Protein AF-A0A498I2B7-F1 (afdb_monomer)

Sequence (197 aa):
MQPHNTNSTDELWKYDVYLSFKGSDTDKKFTDHLRNNLHQRGFRVFRDDDELPRRREDYRLVWYCSALKKNSYENKPPHSQTTPTYHHDPSKESRSQGFFFIVFSKNYASSPWCLDELVKILESRDSMAGQQIVMPIFYKVQPSDVRNQRGSFEEAFSRYEGVSEDDLQMKLLTWRNALRRAAELTGWPLDNGYAYF

Secondary structure (DSSP, 8-state):
-------TTS-GGG-SEEEEE-TTTS-HHHHHHHHHHHHHTT--EEEE-TTS--SS-TTHHHHHHHHHHHHHHHTSPPSS---------GGGS-----EEEEEE-TTGGG-HHHHHHHHHHHHHHHHTTT-SEEEEEEESS-HHHHHHT-THHHHHHGGGTT---HHHHHHHHHHHHHHHHHHTS--EEESSS----

Organism: Malus domestica (NCBI:txid3750)

Solvent-accessible surface area (backbone atoms only — not comparable to full-atom values): 11658 Å² total; per-residue (Å²): 141,80,83,85,82,76,76,89,79,84,57,67,86,65,43,42,30,43,39,45,44,40,51,92,69,40,59,66,62,59,60,49,49,54,48,50,55,38,44,76,72,70,40,36,68,42,77,56,58,74,79,58,81,88,77,91,58,88,53,52,66,60,45,46,49,49,48,46,52,54,50,48,63,73,69,53,84,75,86,79,82,86,88,77,96,65,89,79,57,74,87,69,64,70,76,65,50,47,35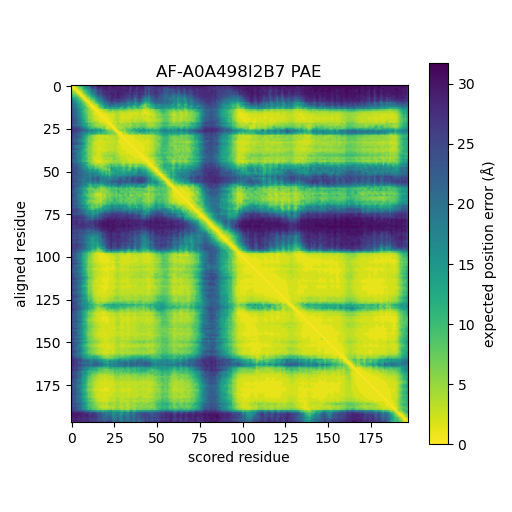,36,39,36,45,44,36,61,61,25,63,62,32,69,61,56,38,54,49,47,43,52,52,53,52,45,23,59,74,49,79,54,62,39,49,67,37,37,31,23,44,63,40,58,55,66,30,51,36,67,43,38,68,55,36,34,64,31,54,56,76,59,63,88,63,93,42,70,71,56,52,54,49,52,53,52,41,54,52,36,39,26,58,50,47,71,44,75,59,48,78,34,79,78,88,66,76,96,122

InterPro domains:
  IPR000157 Toll/interleukin-1 receptor homology (TIR) domain [PF01582] (14-53)
  IPR000157 Toll/interleukin-1 receptor homology (TIR) domain [PF01582] (101-192)
  IPR000157 Toll/interleukin-1 receptor homology (TIR) domain [PS50104] (13-197)
  IPR000157 Toll/interleukin-1 receptor homology (TIR) domain [SM00255] (14-185)
  IPR035897 Toll/interleukin-1 receptor homology (TIR) domain superfamily [G3DSA:3.40.50.10140] (7-196)
  IPR035897 Toll/interleukin-1 receptor homology (TIR) domain superfamily [SSF52200] (8-55)
  IPR035897 Toll/interleukin-1 receptor homology (TIR) domain superfamily [SSF52200] (100-188)

Nearest PDB structures (foldseek):
  3ozi-assembly1_A  TM=8.896E-01  e=7.713E-11  Linum usitatissimum
  7jlx-assembly1_A  TM=8.663E-01  e=3.061E-11  Nicotiana benthamiana
  3jrn-assembly1_A  TM=8.769E-01  e=3.669E-10  Arabidopsis thaliana
  7crc-assembly1_C  TM=8.282E-01  e=3.887E-10  Arabidopsis thaliana
  7dfv-assembly1_B  TM=8.481E-01  e=1.468E-09  Arabidopsis thaliana

Mean predicted aligned error: 11.54 Å

Foldseek 3Di:
DDDDDPPPQPPLLQAQEEEQDAQVFPPVVPVVVVCVVCVVVVGHYDYDYPPDPDDPCPCPLVVNLVSLVVLVVVPDDDDDDDDDDDPDDVVPNRPSEREYEYEAGLCCLLDLVSLVSLLSVVVSCVVVVNSYHYAYEDAQHDLVCLQVLDDSSVVSCVVLPPDPDPVSVV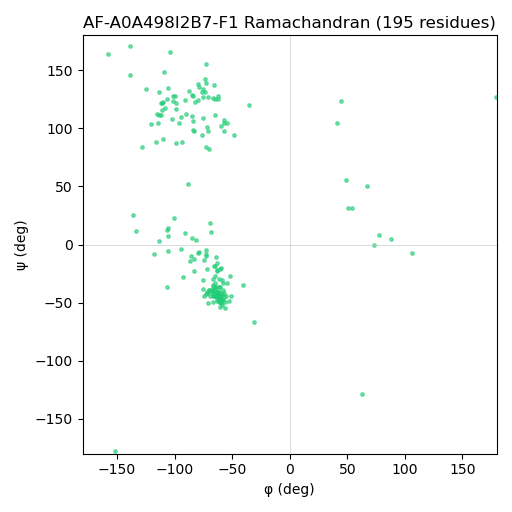SSVSSNVSSNVSSPDDYHYHNDPDDPD

Radius of gyration: 19.13 Å; Cα contacts (8 Å, |Δi|>4): 244; chains: 1; bounding box: 53×45×50 Å

Structure (mmCIF, N/CA/C/O backbone):
data_AF-A0A498I2B7-F1
#
_entry.id   AF-A0A498I2B7-F1
#
loop_
_atom_site.group_PDB
_atom_site.id
_atom_site.type_symbol
_atom_site.label_atom_id
_atom_site.label_alt_id
_atom_site.label_comp_id
_atom_site.label_asym_id
_atom_site.label_entity_id
_atom_site.label_seq_id
_atom_site.pdbx_PDB_ins_code
_atom_site.Cartn_x
_atom_site.Cartn_y
_atom_site.Cartn_z
_atom_site.occupancy
_atom_site.B_iso_or_equiv
_atom_site.auth_seq_id
_atom_site.auth_comp_id
_atom_site.auth_asym_id
_atom_site.auth_atom_id
_atom_site.pdbx_PDB_model_num
ATOM 1 N N . MET A 1 1 ? 33.656 -33.586 7.149 1.00 36.09 1 MET A N 1
ATOM 2 C CA . MET A 1 1 ? 32.526 -33.159 6.297 1.00 36.09 1 MET A CA 1
ATOM 3 C C . MET A 1 1 ? 31.808 -32.041 7.034 1.00 36.09 1 MET A C 1
ATOM 5 O O . MET A 1 1 ? 31.252 -32.300 8.091 1.00 36.09 1 MET A O 1
ATOM 9 N N . GLN A 1 2 ? 31.951 -30.801 6.568 1.00 27.22 2 GLN A N 1
ATOM 10 C CA . GLN A 1 2 ? 31.315 -29.615 7.155 1.00 27.22 2 GLN A CA 1
ATOM 11 C C . GLN A 1 2 ? 30.217 -29.098 6.214 1.00 27.22 2 GLN A C 1
ATOM 13 O O . GLN A 1 2 ? 30.349 -29.275 5.002 1.00 27.22 2 GLN A O 1
ATOM 18 N N . PRO A 1 3 ? 29.137 -28.502 6.752 1.00 37.91 3 PRO A N 1
ATOM 19 C CA . PRO A 1 3 ? 27.980 -28.093 5.972 1.00 37.91 3 PRO A CA 1
ATOM 20 C C . PRO A 1 3 ? 28.303 -26.859 5.128 1.00 37.91 3 PRO A C 1
ATOM 22 O O . PRO A 1 3 ? 28.970 -25.926 5.575 1.00 37.91 3 PRO A O 1
ATOM 25 N N . HIS A 1 4 ? 27.814 -26.870 3.894 1.00 35.25 4 HIS A N 1
ATOM 26 C CA . HIS A 1 4 ? 27.943 -25.775 2.947 1.00 35.25 4 HIS A CA 1
ATOM 27 C C . HIS A 1 4 ? 27.184 -24.551 3.471 1.00 35.25 4 HIS A C 1
ATOM 29 O O . HIS A 1 4 ? 25.959 -24.550 3.567 1.00 35.25 4 HIS A O 1
ATOM 35 N N . ASN A 1 5 ? 27.940 -23.519 3.836 1.00 36.78 5 ASN A N 1
ATOM 36 C CA . ASN A 1 5 ? 27.434 -22.206 4.197 1.00 36.78 5 ASN A CA 1
ATOM 37 C C . ASN A 1 5 ? 27.028 -21.456 2.920 1.00 36.78 5 ASN A C 1
ATOM 39 O O . ASN A 1 5 ? 27.865 -20.835 2.266 1.00 36.78 5 ASN A O 1
ATOM 43 N N . THR A 1 6 ? 25.756 -21.525 2.538 1.00 40.91 6 THR A N 1
ATOM 44 C CA . THR A 1 6 ? 25.195 -20.610 1.540 1.00 40.91 6 THR A CA 1
ATOM 45 C C . THR A 1 6 ? 24.809 -19.316 2.251 1.00 40.91 6 THR A C 1
ATOM 47 O O . THR A 1 6 ? 23.749 -19.231 2.873 1.00 40.91 6 THR A O 1
ATOM 50 N N . ASN A 1 7 ? 25.688 -18.313 2.189 1.00 43.16 7 ASN A N 1
ATOM 51 C CA . ASN A 1 7 ? 25.401 -16.961 2.665 1.00 43.16 7 ASN A CA 1
ATOM 52 C C . ASN A 1 7 ? 24.194 -16.390 1.895 1.00 43.16 7 ASN A C 1
ATOM 54 O O . ASN A 1 7 ? 24.306 -15.951 0.756 1.00 43.16 7 ASN A O 1
ATOM 58 N N . SER A 1 8 ? 23.031 -16.393 2.544 1.00 55.84 8 SER A N 1
ATOM 59 C CA . SER A 1 8 ? 21.709 -15.994 2.031 1.00 55.84 8 SER A CA 1
ATOM 60 C C . SER A 1 8 ? 21.543 -14.485 1.740 1.00 55.84 8 SER A C 1
ATOM 62 O O . SER A 1 8 ? 20.422 -14.019 1.545 1.00 55.84 8 SER A O 1
ATOM 64 N N . THR A 1 9 ? 22.614 -13.690 1.744 1.00 49.25 9 THR A N 1
ATOM 65 C CA . THR A 1 9 ? 22.546 -12.214 1.760 1.00 49.25 9 THR A CA 1
ATOM 66 C C . THR A 1 9 ? 23.067 -11.531 0.493 1.00 49.25 9 THR A C 1
ATOM 68 O O . THR A 1 9 ? 23.057 -10.307 0.440 1.00 49.25 9 THR A O 1
ATOM 71 N N . ASP A 1 10 ? 23.482 -12.285 -0.532 1.00 49.41 10 ASP A N 1
ATOM 72 C CA . ASP A 1 10 ? 24.151 -11.746 -1.735 1.00 49.41 10 ASP A CA 1
ATOM 73 C C . ASP A 1 10 ? 23.269 -11.734 -3.005 1.00 49.41 10 ASP A C 1
ATOM 75 O O . ASP A 1 10 ? 23.753 -11.558 -4.123 1.00 49.41 10 ASP A O 1
ATOM 79 N N . GLU A 1 11 ? 21.952 -11.944 -2.865 1.00 57.94 11 GLU A N 1
ATOM 80 C CA . GLU A 1 11 ? 21.099 -12.294 -4.011 1.00 57.94 11 GLU A CA 1
ATOM 81 C C . GLU A 1 11 ? 19.971 -11.314 -4.363 1.00 57.94 11 GLU A C 1
ATOM 83 O O . GLU A 1 11 ? 19.366 -11.501 -5.416 1.00 57.94 11 GLU A O 1
ATOM 88 N N . LEU A 1 12 ? 19.648 -10.268 -3.580 1.00 56.31 12 LEU A N 1
ATOM 89 C CA . LEU A 1 12 ? 18.435 -9.482 -3.901 1.00 56.31 12 LEU A CA 1
ATOM 90 C C . LEU A 1 12 ? 18.590 -8.460 -5.047 1.00 56.31 12 LEU A C 1
ATOM 92 O O . LEU A 1 12 ? 17.587 -7.927 -5.512 1.00 56.31 12 LEU A O 1
ATOM 96 N N . TRP A 1 13 ? 19.799 -8.251 -5.591 1.00 55.22 13 TRP A N 1
ATOM 97 C CA . TRP A 1 13 ? 19.985 -7.573 -6.893 1.00 55.22 13 TRP A CA 1
ATOM 98 C C . TRP A 1 13 ? 19.359 -8.371 -8.050 1.00 55.22 13 TRP A C 1
ATOM 100 O O . TRP A 1 13 ? 19.228 -7.874 -9.169 1.00 55.22 13 TRP A O 1
ATOM 110 N N . LYS A 1 14 ? 18.954 -9.618 -7.774 1.00 65.81 14 LYS A N 1
ATOM 111 C CA . LYS A 1 14 ? 18.223 -10.469 -8.696 1.00 65.81 14 LYS A CA 1
ATOM 112 C C . LYS A 1 14 ? 16.722 -10.182 -8.745 1.00 65.81 14 LYS A C 1
ATOM 114 O O . LYS A 1 14 ? 16.049 -10.950 -9.408 1.00 65.81 14 LYS A O 1
ATOM 119 N N . TYR A 1 15 ? 16.162 -9.180 -8.066 1.00 73.00 15 TYR A N 1
ATOM 120 C CA . TYR A 1 15 ? 14.711 -8.942 -8.109 1.00 73.00 15 TYR A CA 1
ATOM 121 C C . TYR A 1 15 ? 14.352 -7.631 -8.796 1.00 73.00 15 TYR A C 1
ATOM 123 O O . TYR A 1 15 ? 14.864 -6.565 -8.466 1.00 73.00 15 TYR A O 1
ATOM 131 N N . ASP A 1 16 ? 13.405 -7.726 -9.719 1.00 80.69 16 ASP A N 1
ATOM 132 C CA . ASP A 1 16 ? 12.865 -6.600 -10.476 1.00 80.69 16 ASP A CA 1
ATOM 133 C C . ASP A 1 16 ? 11.617 -6.035 -9.779 1.00 80.69 16 ASP A C 1
ATOM 135 O O . ASP A 1 16 ? 11.325 -4.845 -9.873 1.00 80.69 16 ASP A O 1
ATOM 139 N N . VAL A 1 17 ? 10.899 -6.889 -9.040 1.00 85.69 17 VAL A N 1
ATOM 140 C CA . VAL A 1 17 ? 9.637 -6.558 -8.374 1.00 85.69 17 VAL A CA 1
ATOM 141 C C . VAL A 1 17 ? 9.712 -6.861 -6.880 1.00 85.69 17 VAL A C 1
ATOM 143 O O . VAL A 1 17 ? 10.097 -7.965 -6.503 1.00 85.69 17 VAL A O 1
ATOM 146 N N . TYR A 1 18 ? 9.259 -5.929 -6.044 1.00 86.94 18 TYR A N 1
ATOM 147 C CA . TYR A 1 18 ? 8.921 -6.159 -4.639 1.00 86.94 18 TYR A CA 1
ATOM 148 C C . TYR A 1 18 ? 7.397 -6.149 -4.471 1.00 86.94 18 TYR A C 1
ATOM 150 O O . TYR A 1 18 ? 6.728 -5.196 -4.879 1.00 86.94 18 TYR A O 1
ATOM 158 N N . LEU A 1 19 ? 6.846 -7.213 -3.889 1.00 88.50 19 LEU A N 1
ATOM 159 C CA . LEU A 1 19 ? 5.408 -7.390 -3.693 1.00 88.50 19 LEU A CA 1
ATOM 160 C C . LEU A 1 19 ? 5.063 -7.320 -2.200 1.00 88.50 19 LEU A C 1
ATOM 162 O O . LEU A 1 19 ? 5.417 -8.239 -1.462 1.00 88.50 19 LEU A O 1
ATOM 166 N N . SER A 1 20 ? 4.357 -6.261 -1.787 1.00 90.44 20 SER A N 1
ATOM 167 C CA . SER A 1 20 ? 3.828 -6.085 -0.424 1.00 90.44 20 SER A CA 1
ATOM 168 C C . SER A 1 20 ? 2.335 -6.409 -0.394 1.00 90.44 20 SER A C 1
ATOM 170 O O . SER A 1 20 ? 1.559 -5.901 -1.212 1.00 90.44 20 SER A O 1
ATOM 172 N N . PHE A 1 21 ? 1.926 -7.290 0.516 1.00 89.62 21 PHE A N 1
ATOM 173 C CA . PHE A 1 21 ? 0.550 -7.774 0.631 1.00 89.62 21 PHE A CA 1
ATOM 174 C C . PHE A 1 21 ? 0.275 -8.316 2.040 1.00 89.62 21 PHE A C 1
ATOM 176 O O . PHE A 1 21 ? 1.190 -8.601 2.806 1.00 89.62 21 PHE A O 1
ATOM 183 N N . LYS A 1 22 ? -1.010 -8.482 2.364 1.00 89.25 22 LYS A N 1
ATOM 184 C CA . LYS A 1 22 ? -1.466 -9.176 3.573 1.00 89.25 22 LYS A CA 1
ATOM 185 C C . LYS A 1 22 ? -1.751 -10.639 3.227 1.00 89.25 22 LYS A C 1
ATOM 187 O O . LYS A 1 22 ? -2.733 -10.922 2.536 1.00 89.25 22 LYS A O 1
ATOM 192 N N . GLY A 1 23 ? -0.925 -11.565 3.710 1.00 83.31 23 GLY A N 1
ATOM 193 C CA . GLY A 1 23 ? -1.005 -12.992 3.384 1.00 83.31 23 GLY A CA 1
ATOM 194 C C . GLY A 1 23 ? -2.349 -13.624 3.735 1.00 83.31 23 GLY A C 1
ATOM 195 O O . GLY A 1 23 ? -2.917 -14.344 2.916 1.00 83.31 23 GLY A O 1
ATOM 196 N N . SER A 1 24 ? -2.924 -13.228 4.874 1.00 83.06 24 SER A N 1
ATOM 197 C CA . SER A 1 24 ? -4.219 -13.730 5.353 1.00 83.06 24 SER A CA 1
ATOM 198 C C . SER A 1 24 ? -5.419 -13.363 4.472 1.00 83.06 24 SER A C 1
ATOM 200 O O . SER A 1 24 ? -6.479 -13.971 4.605 1.00 83.06 24 SER A O 1
ATOM 202 N N . ASP A 1 25 ? -5.286 -12.351 3.613 1.00 81.06 25 ASP A N 1
ATOM 203 C CA . ASP A 1 25 ? -6.414 -11.748 2.890 1.00 81.06 25 ASP A CA 1
ATOM 204 C C . ASP A 1 25 ? -6.445 -12.126 1.423 1.00 81.06 25 ASP A C 1
ATOM 206 O O . ASP A 1 25 ? -7.501 -12.286 0.802 1.00 81.06 25 ASP A O 1
ATOM 210 N N . THR A 1 26 ? -5.261 -12.234 0.842 1.00 69.06 26 THR A N 1
ATOM 211 C CA . THR A 1 26 ? -5.119 -12.782 -0.484 1.00 69.06 26 THR A CA 1
ATOM 212 C C . THR A 1 26 ? -5.080 -14.286 -0.304 1.00 69.06 26 THR A C 1
ATOM 214 O O . THR A 1 26 ?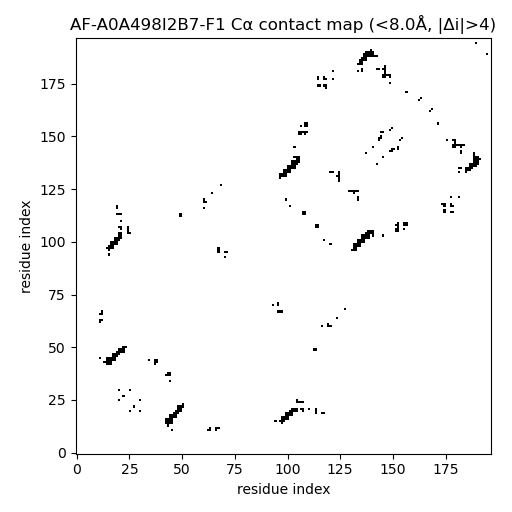 -4.022 -14.819 0.026 1.00 69.06 26 THR A O 1
ATOM 217 N N . ASP A 1 27 ? -6.215 -14.972 -0.512 1.00 63.62 27 ASP A N 1
ATOM 218 C CA . ASP A 1 27 ? -6.220 -16.422 -0.753 1.00 63.62 27 ASP A CA 1
ATOM 219 C C . ASP A 1 27 ? -4.961 -16.728 -1.563 1.00 63.62 27 ASP A C 1
ATOM 221 O O . ASP A 1 27 ? -4.811 -16.115 -2.623 1.00 63.62 27 ASP A O 1
ATOM 225 N N . LYS A 1 28 ? -4.039 -17.568 -1.059 1.00 65.38 28 LYS A N 1
ATOM 226 C CA . LYS A 1 28 ? -2.665 -17.714 -1.602 1.00 65.38 28 LYS A CA 1
ATOM 227 C C . LYS A 1 28 ? -2.624 -17.692 -3.136 1.00 65.38 28 LYS A C 1
ATOM 229 O O . LYS A 1 28 ? -1.777 -17.041 -3.730 1.00 65.38 28 LYS A O 1
ATOM 234 N N . LYS A 1 29 ? -3.667 -18.252 -3.752 1.00 74.75 29 LYS A N 1
ATOM 2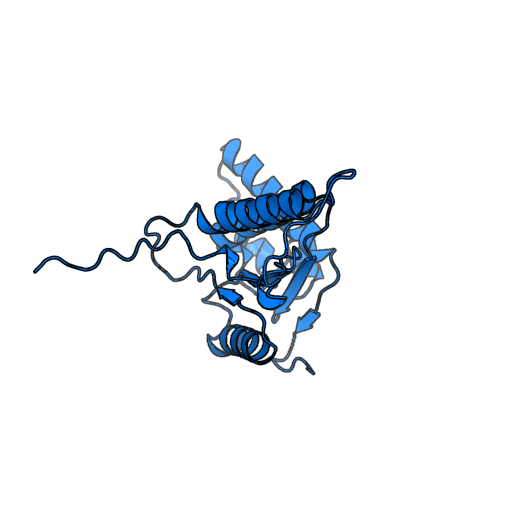35 C CA . LYS A 1 29 ? -4.118 -18.057 -5.136 1.00 74.75 29 LYS A CA 1
ATOM 236 C C . LYS A 1 29 ? -3.845 -16.670 -5.752 1.00 74.75 29 LYS A C 1
ATOM 238 O O . LYS A 1 29 ? -3.079 -16.652 -6.701 1.00 74.75 29 LYS A O 1
ATOM 243 N N . PHE A 1 30 ? -4.435 -15.544 -5.329 1.00 84.38 30 PHE A N 1
ATOM 244 C CA . PHE A 1 30 ? -4.295 -14.272 -6.079 1.00 84.38 30 PHE A CA 1
ATOM 245 C C . PHE A 1 30 ? -2.834 -13.817 -6.172 1.00 84.38 30 PHE A C 1
ATOM 247 O O . PHE A 1 30 ? -2.312 -13.616 -7.267 1.00 84.38 30 PHE A O 1
ATOM 254 N N . THR A 1 31 ? -2.164 -13.710 -5.027 1.00 82.50 31 THR A N 1
ATOM 255 C CA . THR A 1 31 ? -0.770 -13.257 -4.948 1.00 82.50 31 THR A CA 1
ATOM 256 C C . THR A 1 31 ? 0.178 -14.262 -5.607 1.00 82.50 31 THR A C 1
ATOM 258 O O . THR A 1 31 ? 1.120 -13.853 -6.286 1.00 82.50 31 THR A O 1
ATOM 261 N N . A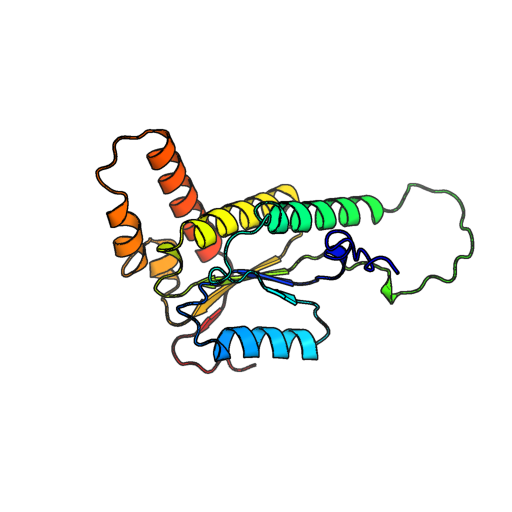SP A 1 32 ? -0.101 -15.569 -5.510 1.00 82.25 32 ASP A N 1
ATOM 262 C CA . ASP A 1 32 ? 0.630 -16.603 -6.251 1.00 82.25 32 ASP A CA 1
ATOM 263 C C . ASP A 1 32 ? 0.441 -16.464 -7.763 1.00 82.25 32 ASP A C 1
ATOM 265 O O . ASP A 1 32 ? 1.417 -16.557 -8.502 1.00 82.25 32 ASP A O 1
ATOM 269 N N . HIS A 1 33 ? -0.782 -16.211 -8.240 1.00 86.62 33 HIS A N 1
ATOM 270 C CA . HIS A 1 33 ? -1.053 -16.006 -9.666 1.00 86.62 33 HIS A CA 1
ATOM 271 C C . HIS A 1 33 ? -0.367 -14.740 -10.175 1.00 86.62 33 HIS A C 1
ATOM 273 O O . HIS A 1 33 ? 0.282 -14.789 -11.217 1.00 86.62 33 HIS A O 1
ATOM 279 N N . LEU A 1 34 ? -0.444 -13.629 -9.433 1.00 86.88 34 LEU A N 1
ATOM 280 C CA . LEU A 1 34 ? 0.258 -12.391 -9.772 1.00 86.88 34 LEU A CA 1
ATOM 281 C C . LEU A 1 34 ? 1.768 -12.632 -9.871 1.00 86.88 34 LEU A C 1
ATOM 283 O O . LEU A 1 34 ? 2.385 -12.278 -10.876 1.00 86.88 34 LEU A O 1
ATOM 287 N N . ARG A 1 35 ? 2.352 -13.308 -8.875 1.00 84.12 35 ARG A N 1
ATOM 288 C CA . ARG A 1 35 ? 3.770 -13.679 -8.876 1.00 84.12 35 ARG A CA 1
ATOM 289 C C . ARG A 1 35 ? 4.124 -14.558 -10.075 1.00 84.12 35 ARG A C 1
ATOM 291 O O . ARG A 1 35 ? 5.074 -14.253 -10.787 1.00 84.12 35 ARG A O 1
ATOM 298 N N . ASN A 1 36 ? 3.352 -15.616 -10.320 1.00 84.88 36 ASN A N 1
ATOM 299 C CA . ASN A 1 36 ? 3.598 -16.555 -11.412 1.00 84.88 36 ASN A CA 1
ATOM 300 C C . ASN A 1 36 ? 3.487 -15.867 -12.781 1.00 84.88 36 ASN A C 1
ATOM 302 O O . ASN A 1 36 ? 4.324 -16.104 -13.646 1.00 84.88 36 ASN A O 1
ATOM 306 N N . ASN A 1 37 ? 2.511 -14.976 -12.971 1.00 87.25 37 ASN A N 1
ATOM 307 C CA . ASN A 1 37 ? 2.338 -14.215 -14.212 1.00 87.25 37 ASN A CA 1
ATOM 308 C C . ASN A 1 37 ? 3.485 -13.224 -14.455 1.00 87.25 37 ASN A C 1
ATOM 310 O O . ASN A 1 37 ? 3.902 -13.037 -15.599 1.00 87.25 37 ASN A O 1
ATOM 314 N N . LEU A 1 38 ? 4.006 -12.600 -13.394 1.00 86.19 38 LEU A N 1
ATOM 315 C CA . LEU A 1 38 ? 5.192 -11.745 -13.464 1.00 86.19 38 LEU A CA 1
ATOM 316 C C . LEU A 1 38 ? 6.445 -12.566 -13.800 1.00 86.19 38 LEU A C 1
ATOM 318 O O . LEU A 1 38 ? 7.187 -12.187 -14.706 1.00 86.19 38 LEU A O 1
ATOM 322 N N . HIS A 1 39 ? 6.633 -13.727 -13.159 1.00 81.94 39 HIS A N 1
ATOM 323 C CA . HIS A 1 39 ? 7.727 -14.655 -13.474 1.00 81.94 39 HIS A CA 1
ATOM 324 C C . HIS A 1 39 ? 7.667 -15.155 -14.920 1.00 81.94 39 HIS A C 1
ATOM 326 O O . HIS A 1 39 ? 8.687 -15.149 -15.603 1.00 81.94 39 HIS A O 1
ATOM 332 N N . GLN A 1 40 ? 6.485 -15.527 -15.421 1.00 81.56 40 GLN A N 1
ATOM 333 C CA . GLN A 1 40 ? 6.290 -15.932 -16.821 1.00 81.56 40 GLN A CA 1
ATOM 334 C C . GLN A 1 40 ? 6.631 -14.813 -17.813 1.00 81.56 40 GLN A C 1
ATOM 336 O O . GLN A 1 40 ? 7.081 -15.086 -18.922 1.00 81.56 40 GLN A O 1
ATOM 341 N N . ARG A 1 41 ? 6.451 -13.551 -17.408 1.00 85.00 41 ARG A N 1
ATOM 342 C CA . ARG A 1 41 ? 6.842 -12.364 -18.183 1.00 85.00 41 ARG A CA 1
ATOM 343 C C . ARG A 1 41 ? 8.313 -11.968 -17.991 1.00 85.00 41 ARG A C 1
ATOM 345 O O . ARG A 1 41 ? 8.734 -10.945 -18.521 1.00 85.00 41 ARG A O 1
ATOM 352 N N . GLY A 1 42 ? 9.093 -12.770 -17.265 1.00 82.94 42 GLY A N 1
ATOM 353 C CA . GLY A 1 42 ? 10.531 -12.579 -17.067 1.00 82.94 42 GLY A CA 1
ATOM 354 C C . GLY A 1 42 ? 10.910 -11.683 -15.886 1.00 82.94 42 GLY A C 1
ATOM 355 O O . GLY A 1 42 ? 12.095 -11.424 -15.700 1.00 82.94 42 GLY A O 1
ATOM 356 N N . PHE A 1 43 ? 9.948 -11.228 -15.076 1.00 83.31 43 PHE A N 1
ATOM 357 C CA . PHE A 1 43 ? 10.235 -10.432 -13.882 1.00 83.31 43 PHE A CA 1
ATOM 358 C C . PHE A 1 43 ? 10.560 -11.327 -12.698 1.00 83.31 43 PHE A C 1
ATOM 360 O O . PHE A 1 43 ? 9.781 -12.205 -12.331 1.00 83.31 43 PHE A O 1
ATOM 367 N N . ARG A 1 44 ? 11.679 -11.060 -12.037 1.00 79.56 44 ARG A N 1
ATOM 368 C CA . ARG A 1 44 ? 12.078 -11.750 -10.813 1.00 79.56 44 ARG A CA 1
ATOM 369 C C . ARG A 1 44 ? 11.401 -11.065 -9.629 1.00 79.56 44 ARG A C 1
ATOM 371 O O . ARG A 1 44 ? 11.715 -9.927 -9.290 1.00 79.56 44 ARG A O 1
ATOM 378 N N . VAL A 1 45 ? 10.446 -11.755 -9.015 1.00 79.62 45 VAL A N 1
ATOM 379 C CA . VAL A 1 45 ? 9.606 -11.200 -7.942 1.00 79.62 45 VAL A CA 1
ATOM 380 C C . VAL A 1 45 ? 10.114 -11.606 -6.562 1.00 79.62 45 VAL A C 1
ATOM 382 O O . VAL A 1 45 ? 10.184 -12.798 -6.256 1.00 79.62 45 VAL A O 1
ATOM 385 N N . PHE A 1 46 ? 10.419 -10.615 -5.725 1.00 78.88 46 PHE A N 1
ATOM 386 C CA . PHE A 1 46 ? 10.597 -10.778 -4.289 1.00 78.88 46 PHE A CA 1
ATOM 387 C C . PHE A 1 46 ? 9.226 -10.717 -3.605 1.00 78.88 46 PHE A C 1
ATOM 389 O O . PHE A 1 46 ? 8.450 -9.785 -3.826 1.00 78.88 46 PHE A O 1
ATOM 396 N N . ARG A 1 47 ? 8.925 -11.729 -2.789 1.00 71.81 47 ARG A N 1
ATOM 397 C CA . ARG A 1 47 ? 7.664 -11.852 -2.053 1.00 71.81 47 ARG A CA 1
ATOM 398 C C . ARG A 1 47 ? 7.943 -11.655 -0.568 1.00 71.81 47 ARG A C 1
ATOM 400 O O . ARG A 1 47 ? 8.623 -12.500 0.013 1.00 71.81 47 ARG A O 1
ATOM 407 N N . ASP A 1 48 ? 7.394 -10.593 0.015 1.00 68.38 48 ASP A N 1
ATOM 408 C CA . ASP A 1 48 ? 7.407 -10.391 1.465 1.00 68.38 48 ASP A CA 1
ATOM 409 C C . ASP A 1 48 ? 6.084 -10.899 2.040 1.00 68.38 48 ASP A C 1
ATOM 411 O O . ASP A 1 48 ? 5.030 -10.322 1.791 1.00 68.38 48 ASP A O 1
ATOM 415 N N . ASP A 1 49 ? 6.120 -12.066 2.681 1.00 65.56 49 ASP A N 1
ATOM 416 C CA . ASP A 1 49 ? 4.930 -12.702 3.248 1.00 65.56 49 ASP A CA 1
ATOM 417 C C . ASP A 1 49 ? 4.873 -12.414 4.748 1.00 65.56 49 ASP A C 1
ATOM 419 O O . ASP A 1 49 ? 5.748 -12.846 5.504 1.00 65.56 49 ASP A O 1
ATOM 423 N N . ASP A 1 50 ? 3.834 -11.704 5.183 1.00 61.22 50 ASP A N 1
ATOM 424 C CA . ASP A 1 50 ? 3.669 -11.315 6.581 1.00 61.22 50 ASP A CA 1
ATOM 425 C C . ASP A 1 50 ? 3.282 -12.487 7.511 1.00 61.22 50 ASP A C 1
ATOM 427 O O . ASP A 1 50 ? 3.239 -12.307 8.731 1.00 61.22 50 ASP A O 1
ATOM 431 N N . GLU A 1 51 ? 3.048 -13.694 6.967 1.00 55.00 51 GLU A N 1
ATOM 432 C CA . GLU A 1 51 ? 2.779 -14.927 7.726 1.00 55.00 51 GLU A CA 1
ATOM 433 C C . GLU A 1 51 ? 4.050 -15.677 8.178 1.00 55.00 51 GLU A C 1
ATOM 435 O O . GLU A 1 51 ? 3.956 -16.624 8.969 1.00 55.00 51 GLU A O 1
ATOM 440 N N . LEU A 1 52 ? 5.247 -15.296 7.710 1.00 51.25 52 LEU A N 1
ATOM 441 C CA . LEU A 1 52 ? 6.488 -15.985 8.081 1.00 51.25 52 LEU A CA 1
ATOM 442 C C . LEU A 1 52 ? 7.103 -15.409 9.375 1.00 51.25 52 LEU A C 1
ATOM 444 O O . LEU A 1 52 ? 7.247 -14.192 9.518 1.00 51.25 52 LEU A O 1
ATOM 448 N N . PRO A 1 53 ? 7.496 -16.261 10.350 1.00 45.31 53 PRO A N 1
ATOM 449 C CA . PRO A 1 53 ? 8.052 -15.789 11.609 1.00 45.31 53 PRO A CA 1
ATOM 450 C C . PRO A 1 53 ? 9.355 -15.027 11.378 1.00 45.31 53 PRO A C 1
ATOM 452 O O . PRO A 1 53 ? 10.309 -15.572 10.822 1.00 45.31 53 PRO A O 1
ATOM 455 N N . ARG A 1 54 ? 9.395 -13.787 11.886 1.00 59.00 54 ARG A N 1
ATOM 456 C CA . ARG A 1 54 ? 10.547 -12.875 11.868 1.00 59.00 54 ARG A CA 1
ATOM 457 C C . ARG A 1 54 ? 11.823 -13.580 12.341 1.00 59.00 54 ARG A C 1
ATOM 459 O O . ARG A 1 54 ? 12.132 -13.599 13.533 1.00 59.00 54 ARG A O 1
ATOM 466 N N . ARG A 1 55 ? 12.620 -14.112 11.418 1.00 41.22 55 ARG A N 1
ATOM 467 C CA . ARG A 1 55 ? 14.013 -14.492 11.680 1.00 41.22 55 ARG A CA 1
ATOM 468 C C . ARG A 1 55 ? 14.922 -13.624 10.809 1.00 41.22 55 ARG A C 1
ATOM 470 O O . ARG A 1 55 ? 15.325 -14.042 9.739 1.00 41.22 55 ARG A O 1
ATOM 477 N N . ARG A 1 56 ? 15.296 -12.445 11.337 1.00 47.59 56 ARG A N 1
ATOM 478 C CA . ARG A 1 56 ? 16.338 -11.518 10.818 1.00 47.59 56 ARG A CA 1
ATOM 479 C C . ARG A 1 56 ? 16.050 -10.823 9.470 1.00 47.59 56 ARG A C 1
ATOM 481 O O . ARG A 1 56 ? 16.885 -10.865 8.571 1.00 47.59 56 ARG A O 1
ATOM 488 N N . GLU A 1 57 ? 14.883 -10.198 9.301 1.00 52.78 57 GLU A N 1
ATOM 489 C CA . GLU A 1 57 ? 14.427 -9.717 7.976 1.00 52.78 57 GLU A CA 1
ATOM 490 C C . GLU A 1 57 ? 13.876 -8.275 7.953 1.00 52.78 57 GLU A C 1
ATOM 492 O O . GLU A 1 57 ? 13.377 -7.818 6.931 1.00 52.78 57 GLU A O 1
ATOM 497 N N . ASP A 1 58 ? 14.060 -7.501 9.023 1.00 52.81 58 ASP A N 1
ATOM 498 C CA . ASP A 1 58 ? 13.831 -6.044 9.058 1.00 52.81 58 ASP A CA 1
ATOM 499 C C . ASP A 1 58 ? 14.703 -5.258 8.055 1.00 52.81 58 ASP A C 1
ATOM 501 O O . ASP A 1 58 ? 14.341 -4.152 7.636 1.00 52.81 58 ASP A O 1
ATOM 505 N N . TYR A 1 59 ? 15.805 -5.866 7.607 1.00 57.94 59 TYR A N 1
ATOM 506 C CA . TYR A 1 59 ? 16.700 -5.333 6.585 1.00 57.94 59 TYR A CA 1
ATOM 507 C C . TYR A 1 59 ? 16.257 -5.585 5.145 1.00 57.94 59 TYR A C 1
ATOM 509 O O . TYR A 1 59 ? 16.850 -4.983 4.265 1.00 57.94 59 TYR A O 1
ATOM 517 N N . ARG A 1 60 ? 15.278 -6.446 4.833 1.00 69.19 60 ARG A N 1
ATOM 518 C CA . ARG A 1 60 ? 15.096 -6.888 3.433 1.00 69.19 60 ARG A CA 1
ATOM 519 C C . ARG A 1 60 ? 14.658 -5.782 2.482 1.00 69.19 60 ARG A C 1
ATOM 521 O O . ARG A 1 60 ? 15.307 -5.592 1.458 1.00 69.19 60 ARG A O 1
ATOM 528 N N . LEU A 1 61 ? 13.629 -5.014 2.837 1.00 70.44 61 LEU A N 1
ATOM 529 C CA . LEU A 1 61 ? 13.211 -3.858 2.041 1.00 70.44 61 LEU A CA 1
ATOM 530 C C . LEU A 1 61 ? 14.274 -2.751 2.062 1.00 70.44 61 LEU A C 1
ATOM 532 O O . LEU A 1 61 ? 14.605 -2.189 1.024 1.00 70.44 61 LEU A O 1
ATOM 536 N N . VAL A 1 62 ? 14.881 -2.485 3.224 1.00 70.06 62 VAL A N 1
ATOM 537 C CA . VAL A 1 62 ? 15.968 -1.497 3.359 1.00 70.06 62 VAL A CA 1
ATOM 538 C C . VAL A 1 62 ? 17.152 -1.859 2.454 1.00 70.06 62 VAL A C 1
ATOM 540 O O . VAL A 1 62 ? 17.706 -1.001 1.766 1.00 70.06 62 VAL A O 1
ATOM 543 N N . TRP A 1 63 ? 17.512 -3.137 2.407 1.00 70.00 63 TRP A N 1
ATOM 544 C CA . TRP A 1 63 ? 18.561 -3.691 1.565 1.00 70.00 63 TRP A CA 1
ATOM 545 C C . TRP A 1 63 ? 18.153 -3.664 0.097 1.00 70.00 63 TRP A C 1
ATOM 547 O O . TRP A 1 63 ? 18.954 -3.230 -0.722 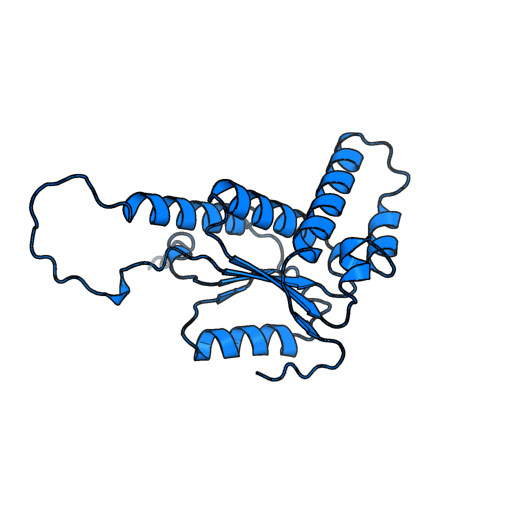1.00 70.00 63 TRP A O 1
ATOM 557 N N . TYR A 1 64 ? 16.918 -4.050 -0.248 1.00 67.75 64 TYR A N 1
ATOM 558 C CA . TYR A 1 64 ? 16.399 -3.991 -1.620 1.00 67.75 64 TYR A CA 1
ATOM 559 C C . TYR A 1 64 ? 16.511 -2.569 -2.175 1.00 67.75 64 TYR A C 1
ATOM 561 O O . TYR A 1 64 ? 17.121 -2.339 -3.220 1.00 67.75 64 TYR A O 1
ATOM 569 N N . CYS A 1 65 ? 16.045 -1.586 -1.409 1.00 71.25 65 CYS A N 1
ATOM 570 C CA . CYS A 1 65 ? 16.158 -0.176 -1.752 1.00 71.25 65 CYS A CA 1
ATOM 571 C C . CYS A 1 65 ? 17.622 0.295 -1.820 1.00 71.25 65 CYS A C 1
ATOM 573 O O . CYS A 1 65 ? 17.973 1.080 -2.701 1.00 71.25 65 CYS A O 1
ATOM 575 N N . SER A 1 66 ? 18.499 -0.204 -0.942 1.00 73.25 66 SER A N 1
ATOM 576 C CA . SER A 1 66 ? 19.938 0.110 -0.972 1.00 73.25 66 SER A CA 1
ATOM 577 C C . SER A 1 66 ? 20.640 -0.473 -2.204 1.00 73.25 66 SER A C 1
ATOM 579 O O . SER A 1 66 ? 21.465 0.203 -2.819 1.00 73.25 66 SER A O 1
ATOM 581 N N . ALA A 1 67 ? 20.281 -1.692 -2.612 1.00 69.25 67 ALA A N 1
ATOM 582 C CA . ALA A 1 67 ? 20.785 -2.331 -3.822 1.00 69.25 67 ALA A CA 1
ATOM 583 C C . ALA A 1 67 ? 20.335 -1.577 -5.084 1.00 69.25 67 ALA A C 1
ATOM 585 O O . ALA A 1 67 ? 21.148 -1.337 -5.976 1.00 69.25 67 ALA A O 1
ATOM 586 N N . LEU A 1 68 ? 19.076 -1.120 -5.131 1.00 70.12 68 LEU A N 1
ATOM 587 C CA . LEU A 1 68 ? 18.575 -0.285 -6.228 1.00 70.12 68 LEU A CA 1
ATOM 588 C C . LEU A 1 68 ? 19.311 1.059 -6.317 1.00 70.12 68 LEU A C 1
ATOM 590 O O . LEU A 1 68 ? 19.679 1.481 -7.413 1.00 70.12 68 LEU A O 1
ATOM 594 N N . LYS A 1 69 ? 19.577 1.705 -5.173 1.00 70.56 69 LYS A N 1
ATOM 595 C CA . LYS A 1 69 ? 20.374 2.940 -5.113 1.00 70.56 69 LYS A CA 1
ATOM 596 C C . LYS A 1 69 ? 21.782 2.717 -5.669 1.00 70.56 69 LYS A C 1
ATOM 598 O O . LYS A 1 69 ? 22.198 3.458 -6.555 1.00 70.56 69 LYS A O 1
ATOM 603 N N . LYS A 1 70 ? 22.492 1.674 -5.214 1.00 67.31 70 LYS A N 1
ATOM 604 C CA . LYS A 1 70 ? 23.853 1.347 -5.683 1.00 67.31 70 LYS A CA 1
ATOM 605 C C . LYS A 1 70 ? 23.906 1.126 -7.202 1.00 67.31 70 LYS A C 1
ATOM 607 O O . LYS A 1 70 ? 24.749 1.717 -7.872 1.00 67.31 70 LYS A O 1
ATOM 612 N N . ASN A 1 71 ? 22.946 0.374 -7.745 1.00 61.62 71 ASN A N 1
ATOM 613 C CA . ASN A 1 71 ? 22.845 0.122 -9.185 1.00 61.62 71 ASN A CA 1
ATOM 614 C C . ASN A 1 71 ? 22.504 1.385 -9.999 1.00 61.62 71 ASN A C 1
ATOM 616 O O . ASN A 1 71 ? 22.895 1.486 -11.158 1.00 61.62 71 ASN A O 1
ATOM 620 N N . SER A 1 72 ? 21.780 2.356 -9.428 1.00 61.28 72 SER A N 1
ATOM 621 C CA . SER A 1 72 ? 21.491 3.630 -10.108 1.00 61.28 72 SER A CA 1
ATOM 622 C C . SER A 1 72 ? 22.745 4.511 -10.237 1.00 61.28 72 SER A C 1
ATOM 624 O O . SER A 1 72 ? 22.977 5.099 -11.294 1.00 61.28 72 SER A O 1
ATOM 626 N N . TYR A 1 73 ? 23.610 4.547 -9.213 1.00 53.06 73 TYR A N 1
ATOM 627 C CA . TYR A 1 73 ? 24.861 5.320 -9.255 1.00 53.06 73 TYR A CA 1
ATOM 628 C C . TYR A 1 73 ? 25.914 4.734 -10.207 1.00 53.06 73 TYR A C 1
ATOM 630 O O . TYR A 1 73 ? 26.588 5.499 -10.896 1.00 53.06 73 TYR A O 1
ATOM 638 N N . GLU A 1 74 ? 26.052 3.406 -10.273 1.00 56.00 74 GLU A N 1
ATOM 639 C CA . GLU A 1 74 ? 27.049 2.739 -11.131 1.00 56.00 74 GLU A CA 1
ATOM 640 C C . GLU A 1 74 ? 26.702 2.804 -12.635 1.00 56.00 74 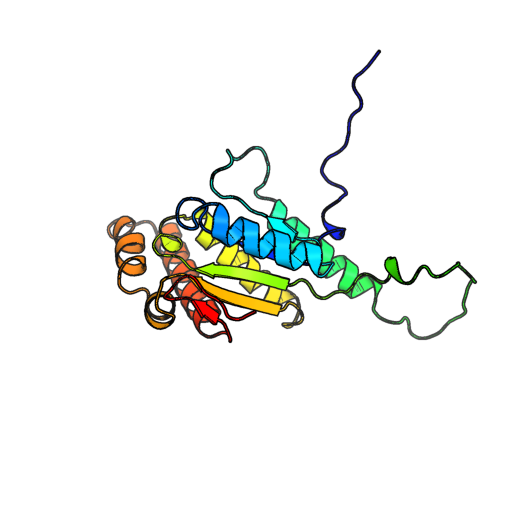GLU A C 1
ATOM 642 O O . GLU A 1 74 ? 27.600 2.736 -13.468 1.00 56.00 74 GLU A O 1
ATOM 647 N N . ASN A 1 75 ? 25.431 3.030 -12.996 1.00 49.06 75 ASN A N 1
ATOM 648 C CA . ASN A 1 75 ? 24.974 3.179 -14.389 1.00 49.06 75 ASN A CA 1
ATOM 649 C C . ASN A 1 75 ? 24.977 4.636 -14.906 1.00 49.06 75 ASN A C 1
ATOM 651 O O . ASN A 1 75 ? 24.439 4.921 -15.979 1.00 49.06 75 ASN A O 1
ATOM 655 N N . LYS A 1 76 ? 25.565 5.591 -14.171 1.00 40.16 76 LYS A N 1
ATOM 656 C CA . LYS A 1 76 ? 25.745 6.967 -14.660 1.00 40.16 76 LYS A CA 1
ATOM 657 C C . LYS A 1 76 ? 26.958 7.005 -15.604 1.00 40.16 76 LYS A C 1
ATOM 659 O O . LYS A 1 76 ? 28.041 6.613 -15.172 1.00 40.16 76 LYS A O 1
ATOM 664 N N . PRO A 1 77 ? 26.837 7.476 -16.863 1.00 36.22 77 PRO A N 1
ATOM 665 C CA . PRO A 1 77 ? 27.972 7.470 -17.779 1.00 36.22 77 PRO A CA 1
ATOM 666 C C . PRO A 1 77 ? 29.095 8.357 -17.217 1.00 36.22 77 PRO A C 1
ATOM 668 O O . PRO A 1 77 ? 28.834 9.518 -16.875 1.00 36.22 77 PRO A O 1
ATOM 671 N N . PRO A 1 78 ? 30.337 7.853 -17.103 1.00 38.94 78 PRO A N 1
ATOM 672 C CA . PRO A 1 78 ? 31.462 8.697 -16.748 1.00 38.94 78 PRO A CA 1
ATOM 673 C C . PRO A 1 78 ? 31.697 9.700 -17.879 1.00 38.94 78 PRO A C 1
ATOM 675 O O . PRO A 1 78 ? 31.671 9.348 -19.061 1.00 38.94 78 PRO A O 1
ATOM 678 N N . HIS A 1 79 ? 31.950 10.959 -17.522 1.00 44.38 79 HIS A N 1
ATOM 679 C CA . HIS A 1 79 ? 32.556 11.902 -18.451 1.00 44.38 79 HIS A CA 1
ATOM 680 C C . HIS A 1 79 ? 33.888 11.307 -18.928 1.00 44.38 79 HIS A C 1
ATOM 682 O O . HIS A 1 79 ? 34.854 11.280 -18.177 1.00 44.38 79 HIS A O 1
ATOM 688 N N . SER A 1 80 ? 33.884 10.807 -20.168 1.00 43.12 80 SER A N 1
ATOM 689 C CA . SER A 1 80 ? 35.029 10.535 -21.046 1.00 43.12 80 SER A CA 1
ATOM 690 C C . SER A 1 80 ? 36.276 9.912 -20.399 1.00 43.12 80 SER A C 1
ATOM 692 O O . SER A 1 80 ? 37.088 10.644 -19.845 1.00 43.12 80 SER A O 1
ATOM 694 N N . GLN A 1 81 ? 36.505 8.607 -20.623 1.00 35.38 81 GLN A N 1
ATOM 695 C CA . GLN A 1 81 ? 37.737 8.076 -21.250 1.00 35.38 81 GLN A CA 1
ATOM 696 C C . GLN A 1 81 ? 37.737 6.532 -21.374 1.00 35.38 81 GLN A C 1
ATOM 698 O O . GLN A 1 81 ? 37.530 5.817 -20.402 1.00 35.38 81 GLN A O 1
ATOM 703 N N . THR A 1 82 ? 37.984 6.086 -22.616 1.00 38.88 82 THR A N 1
ATOM 704 C CA . THR A 1 82 ? 38.541 4.810 -23.135 1.00 38.88 82 THR A CA 1
ATOM 705 C C . THR A 1 82 ? 38.081 3.447 -22.588 1.00 38.88 82 THR A C 1
ATOM 707 O O . THR A 1 82 ? 38.245 3.108 -21.422 1.00 38.88 82 THR A O 1
ATOM 710 N N . THR A 1 83 ? 37.604 2.619 -23.523 1.00 34.16 83 THR A N 1
ATOM 711 C CA . THR A 1 83 ? 37.093 1.250 -23.380 1.00 34.16 83 THR A CA 1
ATOM 712 C C . THR A 1 83 ? 38.177 0.190 -23.132 1.00 34.16 83 THR A C 1
ATOM 714 O O . THR A 1 83 ? 39.202 0.183 -23.813 1.00 34.16 83 THR A O 1
ATOM 717 N N . PRO A 1 84 ? 37.890 -0.818 -22.289 1.00 34.31 84 PRO A N 1
ATOM 718 C CA . PRO A 1 84 ? 38.371 -2.181 -22.474 1.00 34.31 84 PRO A CA 1
ATOM 719 C C . PRO A 1 84 ? 37.227 -3.078 -22.965 1.00 34.31 84 PRO A C 1
ATOM 721 O O . PRO A 1 84 ? 36.111 -3.042 -22.445 1.00 34.31 84 PRO A O 1
ATOM 724 N N . THR A 1 85 ? 37.507 -3.906 -23.969 1.00 43.69 85 THR A N 1
ATOM 725 C CA . THR A 1 85 ? 36.591 -4.911 -24.519 1.00 43.69 85 THR A CA 1
ATOM 726 C C . THR A 1 85 ? 36.381 -6.057 -23.527 1.00 43.69 85 THR A C 1
ATOM 728 O O . THR A 1 85 ? 37.000 -7.113 -23.614 1.00 43.69 85 THR A O 1
ATOM 731 N N . TYR A 1 86 ? 35.478 -5.856 -22.570 1.00 34.12 86 TYR A N 1
ATOM 732 C CA . TYR A 1 86 ? 34.777 -6.957 -21.916 1.00 34.12 86 TYR A CA 1
ATOM 733 C C . TYR A 1 86 ? 33.647 -7.416 -22.837 1.00 34.12 86 TYR A C 1
ATOM 735 O O . TYR A 1 86 ? 32.950 -6.582 -23.416 1.00 34.12 86 TYR A O 1
ATOM 743 N N . HIS A 1 87 ? 33.444 -8.730 -22.967 1.00 44.09 87 HIS A N 1
ATOM 744 C CA . HIS A 1 87 ? 32.196 -9.267 -23.505 1.00 44.09 87 HIS A CA 1
ATOM 745 C C . HIS A 1 87 ? 31.052 -8.736 -22.635 1.00 44.09 87 HIS A C 1
ATOM 747 O O . HIS A 1 87 ? 30.818 -9.211 -21.525 1.00 44.09 87 HIS A O 1
ATOM 753 N N . HIS A 1 88 ? 30.417 -7.673 -23.117 1.00 42.12 88 HIS A N 1
ATOM 754 C CA . HIS A 1 88 ? 29.304 -7.022 -22.463 1.00 42.12 88 HIS A CA 1
ATOM 755 C C . HIS A 1 88 ? 28.108 -7.958 -22.603 1.00 42.12 88 HIS A C 1
ATOM 757 O O . HIS A 1 88 ? 27.544 -8.088 -23.685 1.00 42.12 88 HIS A O 1
ATOM 763 N N . ASP A 1 89 ? 27.806 -8.696 -21.537 1.00 43.22 89 ASP A N 1
ATOM 764 C CA . ASP A 1 89 ? 26.597 -9.502 -21.434 1.00 43.22 89 ASP A CA 1
ATOM 765 C C . ASP A 1 89 ? 25.418 -8.552 -21.168 1.00 43.22 89 ASP A C 1
ATOM 767 O O . ASP A 1 89 ? 25.326 -8.013 -20.059 1.00 43.22 89 ASP A O 1
ATOM 771 N N . PRO A 1 90 ? 24.512 -8.332 -22.140 1.00 44.59 90 PRO A N 1
ATOM 772 C CA . PRO A 1 90 ? 23.392 -7.406 -21.982 1.00 44.59 90 PRO A CA 1
ATOM 773 C C . PRO A 1 90 ? 22.429 -7.834 -20.865 1.00 44.59 90 PRO A C 1
ATOM 775 O O . PRO A 1 90 ? 21.637 -7.029 -20.388 1.00 44.59 90 PRO A O 1
ATOM 778 N N . SER A 1 91 ? 22.496 -9.093 -20.405 1.00 44.75 91 SER A N 1
ATOM 779 C CA . SER A 1 91 ? 21.694 -9.575 -19.272 1.00 44.75 91 SER A CA 1
ATOM 780 C C . SER A 1 91 ? 22.187 -9.069 -17.909 1.00 44.75 91 SER A C 1
ATOM 782 O O . SER A 1 91 ? 21.460 -9.168 -16.917 1.00 44.75 91 SER A O 1
ATOM 784 N N . LYS A 1 92 ? 23.401 -8.499 -17.852 1.00 43.94 92 LYS A N 1
ATOM 785 C CA . LYS A 1 92 ? 23.968 -7.846 -16.661 1.00 43.94 92 LYS A CA 1
ATOM 786 C C . LYS A 1 92 ? 23.747 -6.337 -16.633 1.00 43.94 92 LYS A C 1
ATOM 788 O O . LYS A 1 92 ? 24.083 -5.707 -15.630 1.00 43.94 92 LYS A O 1
ATOM 793 N N . GLU A 1 93 ? 23.160 -5.761 -17.683 1.00 47.12 93 GLU A N 1
ATOM 794 C CA . GLU A 1 93 ? 22.694 -4.378 -17.673 1.00 47.12 93 GLU A CA 1
ATOM 795 C C . GLU A 1 93 ? 21.429 -4.313 -16.802 1.00 47.12 93 GLU A C 1
ATOM 797 O O . GLU A 1 93 ? 20.290 -4.504 -17.230 1.00 47.12 93 GLU A O 1
ATOM 802 N N . SER A 1 94 ? 21.680 -4.189 -15.499 1.00 48.25 94 SER A N 1
ATOM 803 C CA . SER A 1 94 ? 20.691 -4.168 -14.431 1.00 48.25 94 SER A CA 1
ATOM 804 C C . SER A 1 94 ? 19.697 -3.043 -14.699 1.00 48.25 94 SER A C 1
ATOM 806 O O . SER A 1 94 ? 20.027 -1.865 -14.557 1.00 48.25 94 SER A O 1
ATOM 808 N N . ARG A 1 95 ? 18.473 -3.401 -15.107 1.00 52.72 95 ARG A N 1
ATOM 809 C CA . ARG A 1 95 ? 17.352 -2.463 -15.202 1.00 52.72 95 ARG A CA 1
ATOM 810 C C . ARG A 1 95 ? 17.194 -1.791 -13.839 1.00 52.72 95 ARG A C 1
ATOM 812 O O . ARG A 1 95 ? 16.678 -2.382 -12.900 1.00 52.72 95 ARG A O 1
ATOM 819 N N . SER A 1 96 ? 17.623 -0.539 -13.737 1.00 52.41 96 SER A N 1
ATOM 820 C CA . SER A 1 96 ? 17.606 0.292 -12.525 1.00 52.41 96 SER A CA 1
ATOM 821 C C . SER A 1 96 ? 16.196 0.712 -12.074 1.00 52.41 96 SER A C 1
ATOM 823 O O . SER A 1 96 ? 16.035 1.642 -11.285 1.00 52.41 96 SER A O 1
ATOM 825 N N . GLN A 1 97 ? 15.158 0.021 -12.549 1.00 59.50 97 GLN A N 1
ATOM 826 C CA . GLN A 1 97 ? 13.763 0.316 -12.271 1.00 59.50 97 GLN A CA 1
ATOM 827 C C . GLN A 1 97 ? 13.186 -0.775 -11.371 1.00 59.50 97 GLN A C 1
ATOM 829 O O . GLN A 1 97 ? 12.698 -1.796 -11.843 1.00 59.50 97 GLN A O 1
ATOM 834 N N . GLY A 1 98 ? 13.273 -0.557 -10.059 1.00 79.94 98 GLY A N 1
ATOM 835 C CA . GLY A 1 98 ? 12.549 -1.379 -9.093 1.00 79.94 98 GLY A CA 1
ATOM 836 C C . GLY A 1 98 ? 11.056 -1.075 -9.163 1.00 79.94 98 GLY A C 1
ATOM 837 O O . GLY A 1 98 ? 10.656 0.093 -9.077 1.00 79.94 98 GLY A O 1
ATOM 838 N N . PHE A 1 99 ? 10.247 -2.118 -9.326 1.00 87.19 99 PHE A N 1
ATOM 839 C CA . PHE A 1 99 ? 8.792 -2.033 -9.299 1.00 87.19 99 PHE A CA 1
ATOM 840 C C . PHE A 1 99 ? 8.280 -2.470 -7.927 1.00 87.19 99 PHE A C 1
ATOM 842 O O . PHE A 1 99 ? 8.590 -3.564 -7.462 1.00 87.19 99 PHE A O 1
ATOM 849 N N . PHE A 1 100 ? 7.453 -1.648 -7.295 1.00 90.00 100 PHE A N 1
ATOM 850 C CA . PHE A 1 100 ? 6.773 -1.995 -6.052 1.00 90.00 100 PHE A CA 1
ATOM 851 C C . PHE A 1 100 ? 5.297 -2.204 -6.337 1.00 90.00 100 PHE A C 1
ATOM 853 O O . PHE A 1 100 ? 4.605 -1.270 -6.735 1.00 90.00 100 PHE A O 1
ATOM 860 N N . PHE A 1 101 ? 4.811 -3.417 -6.110 1.00 92.06 101 PHE A N 1
ATOM 861 C CA . PHE A 1 101 ? 3.390 -3.726 -6.171 1.00 92.06 101 PHE A CA 1
ATOM 862 C C . PHE A 1 101 ? 2.853 -3.793 -4.746 1.00 92.06 101 PHE A C 1
ATOM 864 O O . PHE A 1 101 ? 3.359 -4.558 -3.926 1.00 92.06 101 PHE A O 1
ATOM 871 N N . ILE A 1 102 ? 1.839 -2.982 -4.457 1.00 93.94 102 ILE A N 1
ATOM 872 C CA . ILE A 1 102 ? 1.211 -2.915 -3.135 1.00 93.94 102 ILE A CA 1
ATOM 873 C C . ILE A 1 102 ? -0.211 -3.436 -3.277 1.00 93.94 102 ILE A C 1
ATOM 875 O O . ILE A 1 102 ? -1.037 -2.794 -3.922 1.00 93.94 102 ILE A O 1
ATOM 879 N N . VAL A 1 103 ? -0.508 -4.593 -2.693 1.00 94.12 103 VAL A N 1
ATOM 880 C CA . VAL A 1 103 ? -1.843 -5.199 -2.752 1.00 94.12 103 VAL A CA 1
ATOM 881 C C . VAL A 1 103 ? -2.638 -4.785 -1.519 1.00 94.12 103 VAL A C 1
ATOM 883 O O . VAL A 1 103 ? -2.648 -5.475 -0.496 1.00 94.12 103 VAL A O 1
ATOM 886 N N . PHE A 1 104 ? -3.327 -3.649 -1.622 1.00 95.56 104 PHE A N 1
ATOM 887 C CA . PHE A 1 104 ? -4.275 -3.221 -0.602 1.00 95.56 104 PHE A CA 1
ATOM 888 C C . PHE A 1 104 ? -5.456 -4.185 -0.561 1.00 95.56 104 PHE A C 1
ATOM 890 O O . PHE A 1 104 ? -6.104 -4.445 -1.570 1.00 95.56 104 PHE A O 1
ATOM 897 N N . SER A 1 105 ? -5.724 -4.709 0.627 1.00 94.50 105 SER A N 1
ATOM 898 C CA . S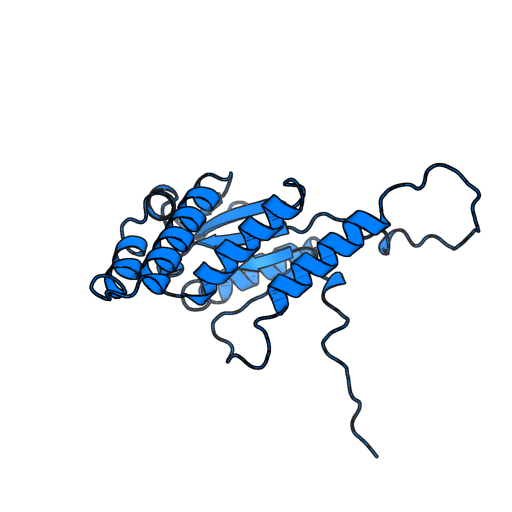ER A 1 105 ? -6.787 -5.665 0.932 1.00 94.50 105 SER A CA 1
ATOM 899 C C . SER A 1 105 ? -7.436 -5.295 2.265 1.00 94.50 105 SER A C 1
ATOM 901 O O . SER A 1 105 ? -6.961 -4.391 2.960 1.00 94.50 105 SER A O 1
ATOM 903 N N . LYS A 1 106 ? -8.549 -5.952 2.606 1.00 94.56 106 LYS A N 1
ATOM 904 C CA . LYS A 1 106 ? -9.433 -5.563 3.716 1.00 94.56 106 LYS A CA 1
ATOM 905 C C . LYS A 1 106 ? -8.686 -5.336 5.041 1.00 94.56 106 LYS A C 1
ATOM 907 O O . LYS A 1 106 ? -8.921 -4.334 5.707 1.00 94.56 106 LYS A O 1
ATOM 912 N N . ASN A 1 107 ? -7.771 -6.221 5.397 1.00 93.88 107 ASN A N 1
ATOM 913 C CA . ASN A 1 107 ? -7.010 -6.236 6.643 1.00 93.88 107 ASN A CA 1
ATOM 914 C C . ASN A 1 107 ? -5.550 -5.795 6.447 1.00 93.88 107 ASN A C 1
ATOM 916 O O . ASN A 1 107 ? -4.733 -5.973 7.349 1.00 93.88 107 ASN A O 1
ATOM 920 N N . TYR A 1 108 ? -5.193 -5.182 5.310 1.00 94.88 108 TYR A N 1
ATOM 921 C CA . TYR A 1 108 ? -3.834 -4.670 5.084 1.00 94.88 108 TYR A CA 1
ATOM 922 C C . TYR A 1 108 ? -3.388 -3.741 6.224 1.00 94.88 108 TYR A C 1
ATOM 924 O O . TYR A 1 108 ? -2.327 -3.929 6.815 1.00 94.88 108 TYR A O 1
ATOM 932 N N . ALA A 1 109 ? -4.239 -2.779 6.600 1.00 95.75 109 ALA A N 1
ATOM 933 C CA . ALA A 1 109 ? -3.937 -1.825 7.667 1.00 95.75 109 ALA A CA 1
ATOM 934 C C . ALA A 1 109 ? -3.986 -2.419 9.083 1.00 95.75 109 ALA A C 1
ATOM 936 O O . ALA A 1 109 ? -3.540 -1.768 10.022 1.00 95.75 109 ALA A O 1
ATOM 937 N N . SER A 1 110 ? -4.477 -3.650 9.267 1.00 93.12 110 SER A N 1
ATOM 938 C CA . SER A 1 110 ? -4.404 -4.305 10.578 1.00 93.12 110 SER A CA 1
ATOM 939 C C . SER A 1 110 ? -3.023 -4.902 10.861 1.00 93.12 110 SER A C 1
ATOM 941 O O . SER A 1 110 ? -2.801 -5.405 11.960 1.00 93.12 110 SER A O 1
ATOM 943 N N . SER A 1 111 ? -2.120 -4.910 9.873 1.00 91.69 111 SER A N 1
ATOM 944 C CA . SER A 1 111 ? -0.735 -5.350 10.021 1.00 91.69 111 SER A CA 1
ATOM 945 C C . SER A 1 111 ? 0.186 -4.130 10.121 1.00 91.69 111 SER A C 1
ATOM 947 O O . SER A 1 111 ? 0.453 -3.485 9.104 1.00 91.69 111 SER A O 1
ATOM 949 N N . PRO A 1 112 ? 0.747 -3.825 11.311 1.00 89.75 112 PRO A N 1
ATOM 950 C CA . PRO A 1 112 ? 1.805 -2.824 11.456 1.00 89.75 112 PRO A CA 1
ATOM 951 C C . PRO A 1 112 ? 2.975 -3.041 10.498 1.00 89.75 112 PRO A C 1
ATOM 953 O O . PRO A 1 112 ? 3.655 -2.092 10.136 1.00 89.75 112 PRO A O 1
ATOM 956 N N . TRP A 1 113 ? 3.207 -4.289 10.085 1.00 86.50 113 TRP A N 1
ATOM 957 C CA . TRP A 1 113 ? 4.257 -4.645 9.140 1.00 86.50 113 TRP A CA 1
ATOM 958 C C . TRP A 1 113 ? 3.952 -4.176 7.726 1.00 86.50 113 TRP A C 1
ATOM 960 O O . TRP A 1 113 ? 4.762 -3.450 7.160 1.00 86.50 113 TRP A O 1
ATOM 970 N N . CYS A 1 114 ? 2.761 -4.474 7.206 1.00 92.00 114 CYS A N 1
ATOM 971 C CA . CYS A 1 114 ? 2.333 -3.960 5.905 1.00 92.00 114 CYS A CA 1
ATOM 972 C C . CYS A 1 114 ? 2.350 -2.417 5.871 1.00 92.00 114 CYS A C 1
ATOM 974 O O . CYS A 1 114 ? 2.645 -1.813 4.837 1.00 92.00 114 CYS A O 1
ATOM 976 N N . LEU A 1 115 ? 2.058 -1.763 7.004 1.00 94.12 115 LEU A N 1
ATOM 977 C CA . LEU A 1 115 ? 2.123 -0.305 7.137 1.00 94.12 115 LEU A CA 1
ATOM 978 C C . LEU A 1 115 ? 3.564 0.231 7.213 1.00 94.12 115 LEU A C 1
ATOM 980 O O . LEU A 1 115 ? 3.882 1.205 6.532 1.00 94.12 115 LEU A O 1
ATOM 984 N N . ASP A 1 116 ? 4.447 -0.398 7.991 1.00 91.31 116 ASP A N 1
ATOM 985 C CA . ASP A 1 116 ? 5.867 -0.026 8.068 1.00 91.31 116 ASP A CA 1
ATOM 986 C C . ASP A 1 116 ? 6.584 -0.253 6.719 1.00 91.31 116 ASP A C 1
ATOM 988 O O . ASP A 1 116 ? 7.421 0.555 6.313 1.00 91.31 116 ASP A O 1
ATOM 992 N N . GLU A 1 117 ? 6.238 -1.314 5.986 1.00 89.75 117 GLU A N 1
ATOM 993 C CA . GLU A 1 117 ? 6.709 -1.550 4.614 1.00 89.75 117 GLU A CA 1
ATOM 994 C C . GLU A 1 117 ? 6.232 -0.469 3.653 1.00 89.75 117 GLU A C 1
ATOM 996 O O . GLU A 1 117 ? 7.032 0.074 2.891 1.00 89.75 117 GLU A O 1
ATOM 1001 N N . LEU A 1 118 ? 4.945 -0.119 3.707 1.00 94.50 118 LEU A N 1
ATOM 1002 C CA . LEU A 1 118 ? 4.374 0.926 2.867 1.00 94.50 118 LEU A CA 1
ATOM 1003 C C . LEU A 1 118 ? 5.131 2.254 3.024 1.00 94.50 118 LEU A C 1
ATOM 1005 O O . LEU A 1 118 ? 5.455 2.899 2.025 1.00 94.50 118 LEU A O 1
ATOM 1009 N N . VAL A 1 119 ? 5.443 2.642 4.265 1.00 94.38 119 VAL A N 1
ATOM 1010 C CA . VAL A 1 119 ? 6.247 3.839 4.559 1.00 94.38 119 VAL A CA 1
ATOM 1011 C C . VAL A 1 119 ? 7.617 3.742 3.888 1.00 94.38 119 VAL A C 1
ATOM 1013 O O . VAL A 1 119 ? 7.974 4.616 3.099 1.00 94.38 119 VAL A O 1
ATOM 1016 N N . LYS A 1 120 ? 8.341 2.639 4.108 1.00 89.38 120 LYS A N 1
ATOM 1017 C CA . LYS A 1 120 ? 9.678 2.414 3.535 1.00 89.38 120 LYS A CA 1
ATOM 1018 C C . LYS A 1 120 ? 9.684 2.397 1.999 1.00 89.38 120 LYS A C 1
ATOM 1020 O O . LYS A 1 120 ? 10.633 2.891 1.389 1.00 89.38 120 LYS A O 1
ATOM 1025 N N . ILE A 1 121 ? 8.646 1.847 1.359 1.00 89.75 121 ILE A N 1
ATOM 1026 C CA . ILE A 1 121 ? 8.491 1.861 -0.106 1.00 89.75 121 ILE A CA 1
ATOM 1027 C C . ILE A 1 121 ? 8.395 3.305 -0.608 1.00 89.75 121 ILE A C 1
ATOM 1029 O O . ILE A 1 121 ? 9.107 3.689 -1.539 1.00 89.75 121 ILE A O 1
ATOM 1033 N N . LEU A 1 122 ? 7.535 4.116 0.013 1.00 91.88 122 LEU A N 1
ATOM 1034 C CA . LEU A 1 122 ? 7.340 5.508 -0.393 1.00 91.88 122 LEU A CA 1
ATOM 1035 C C . LEU A 1 122 ? 8.583 6.365 -0.120 1.00 91.88 122 LEU A C 1
ATOM 1037 O O . LEU A 1 122 ? 8.983 7.133 -0.991 1.00 91.88 122 LEU A O 1
ATOM 1041 N N . GLU A 1 123 ? 9.248 6.180 1.022 1.00 89.50 123 GLU A N 1
ATOM 1042 C CA . GLU A 1 123 ? 10.516 6.853 1.340 1.00 89.50 123 GLU A CA 1
ATOM 1043 C C . GLU A 1 123 ? 11.631 6.487 0.357 1.00 89.50 123 GLU A C 1
ATOM 1045 O O . GLU A 1 123 ? 12.409 7.346 -0.072 1.00 89.50 123 GLU A O 1
ATOM 1050 N N . SER A 1 124 ? 11.717 5.210 -0.028 1.00 84.06 124 SER A N 1
ATOM 1051 C CA . SER A 1 124 ? 12.669 4.765 -1.043 1.00 84.06 124 SER A CA 1
ATOM 1052 C C . SER A 1 124 ? 12.394 5.426 -2.390 1.00 84.06 124 SER A C 1
ATOM 1054 O O . SER A 1 124 ? 13.330 5.922 -3.024 1.00 84.06 124 SER A O 1
ATOM 1056 N N . ARG A 1 125 ? 11.121 5.473 -2.803 1.00 85.56 125 ARG A N 1
ATOM 1057 C CA . ARG A 1 125 ? 10.709 6.123 -4.049 1.00 85.56 125 ARG A CA 1
ATOM 1058 C C . ARG A 1 125 ? 11.103 7.596 -4.055 1.00 85.56 125 ARG A C 1
ATOM 1060 O O . ARG A 1 125 ? 11.687 8.056 -5.037 1.00 85.56 125 ARG A O 1
ATOM 1067 N N . ASP A 1 126 ? 10.819 8.311 -2.969 1.00 87.62 126 ASP A N 1
ATOM 1068 C CA . ASP A 1 126 ? 11.162 9.728 -2.817 1.00 87.62 126 ASP A CA 1
ATOM 1069 C C . ASP A 1 126 ? 12.687 9.932 -2.861 1.00 87.62 126 ASP A C 1
ATOM 1071 O O . ASP A 1 126 ? 13.188 10.794 -3.584 1.00 87.62 126 ASP A O 1
ATOM 1075 N N . SER A 1 127 ? 13.441 9.070 -2.167 1.00 83.00 127 SER A N 1
ATOM 1076 C CA . SER A 1 127 ? 14.913 9.095 -2.137 1.00 83.00 127 SER A CA 1
ATOM 1077 C C . SER A 1 127 ? 15.568 8.838 -3.501 1.00 83.00 127 SER A C 1
ATOM 1079 O O . SER A 1 127 ? 16.734 9.171 -3.691 1.00 83.00 127 SER A O 1
ATOM 1081 N N . MET A 1 128 ? 14.852 8.201 -4.430 1.00 74.62 128 MET A N 1
ATOM 1082 C CA . MET A 1 128 ? 15.307 7.871 -5.787 1.00 74.62 128 MET A CA 1
ATOM 1083 C C . MET A 1 128 ? 14.752 8.855 -6.830 1.00 74.62 128 MET A C 1
ATOM 1085 O O . MET A 1 128 ? 14.608 8.499 -7.999 1.00 74.62 128 MET A O 1
ATOM 1089 N N . ALA A 1 129 ? 14.378 10.072 -6.409 1.00 76.56 129 ALA A N 1
ATOM 1090 C CA . ALA A 1 129 ? 13.773 11.102 -7.260 1.00 76.56 129 ALA A CA 1
ATOM 1091 C C . ALA A 1 129 ? 12.565 10.593 -8.081 1.00 76.56 129 ALA A C 1
ATOM 1093 O O . ALA A 1 129 ? 12.326 11.039 -9.201 1.00 76.56 129 ALA A O 1
ATOM 1094 N N . GLY A 1 130 ? 11.812 9.624 -7.543 1.00 71.38 130 GLY A N 1
ATOM 1095 C CA . GLY A 1 130 ? 10.646 9.040 -8.206 1.00 71.38 130 GLY A CA 1
ATOM 1096 C C . GLY A 1 130 ? 10.947 8.027 -9.318 1.00 71.38 130 GLY A C 1
ATOM 1097 O O . GLY A 1 130 ? 10.013 7.605 -9.994 1.00 71.38 130 GLY A O 1
ATOM 1098 N N . GLN A 1 131 ? 12.205 7.604 -9.507 1.00 73.06 131 GLN A N 1
ATOM 1099 C CA . GLN A 1 131 ? 12.592 6.637 -10.550 1.00 73.06 131 GLN A CA 1
ATOM 1100 C C . GLN A 1 131 ? 11.984 5.237 -10.331 1.00 73.06 131 GLN A C 1
ATOM 1102 O O . GLN A 1 131 ? 11.753 4.488 -11.283 1.00 73.06 131 GLN A O 1
ATOM 1107 N N . GLN A 1 132 ? 11.706 4.892 -9.072 1.00 81.19 132 GLN A N 1
ATOM 1108 C CA . GLN A 1 132 ? 11.007 3.666 -8.696 1.00 81.19 132 GLN A CA 1
ATOM 1109 C C . GLN A 1 132 ? 9.507 3.790 -8.980 1.00 81.19 132 GLN A C 1
ATOM 1111 O O . GLN A 1 132 ? 8.861 4.761 -8.572 1.00 81.19 132 GLN A O 1
ATOM 1116 N N . ILE A 1 133 ? 8.938 2.779 -9.639 1.00 87.19 133 ILE A N 1
ATOM 1117 C CA . ILE A 1 133 ? 7.504 2.753 -9.931 1.00 87.19 133 ILE A CA 1
ATOM 1118 C C . ILE A 1 133 ? 6.788 2.039 -8.788 1.00 87.19 133 ILE A C 1
ATOM 1120 O O . ILE A 1 133 ? 7.094 0.892 -8.478 1.00 87.19 133 ILE A O 1
ATOM 1124 N N . VAL A 1 134 ? 5.813 2.717 -8.183 1.00 92.06 134 VAL A N 1
ATOM 1125 C CA . VAL A 1 134 ? 4.931 2.152 -7.156 1.00 92.06 134 VAL A CA 1
ATOM 1126 C C . VAL A 1 134 ? 3.535 2.003 -7.748 1.00 92.06 134 VAL A C 1
ATOM 1128 O O . VAL A 1 134 ? 2.953 2.982 -8.211 1.00 92.06 134 VAL A O 1
ATOM 1131 N N . MET A 1 135 ? 3.016 0.778 -7.732 1.00 93.75 135 MET A N 1
ATOM 1132 C CA . MET A 1 135 ? 1.740 0.394 -8.319 1.00 93.75 135 MET A CA 1
ATOM 1133 C C . MET A 1 135 ? 0.806 -0.189 -7.250 1.00 93.75 135 MET A C 1
ATOM 1135 O O . MET A 1 135 ? 0.983 -1.340 -6.833 1.00 93.75 135 MET A O 1
ATOM 1139 N N . PRO A 1 136 ? -0.197 0.573 -6.791 1.00 95.81 136 PRO A N 1
ATOM 1140 C CA . PRO A 1 136 ? -1.223 0.041 -5.911 1.00 95.81 136 PRO A CA 1
ATOM 1141 C C . PRO A 1 136 ? -2.222 -0.838 -6.682 1.00 95.81 136 PRO A C 1
ATOM 1143 O O . PRO A 1 136 ? -2.739 -0.473 -7.739 1.00 95.81 136 PRO A O 1
ATOM 1146 N N . ILE A 1 137 ? -2.524 -2.002 -6.119 1.00 94.88 137 ILE A N 1
ATOM 1147 C CA . ILE A 1 137 ? -3.609 -2.898 -6.515 1.00 94.88 137 ILE A CA 1
ATOM 1148 C C . ILE A 1 137 ? -4.627 -2.880 -5.377 1.00 94.88 137 ILE A C 1
ATOM 1150 O O . ILE A 1 137 ? -4.291 -3.211 -4.242 1.00 94.88 137 ILE A O 1
ATOM 1154 N N . PHE A 1 138 ? -5.869 -2.508 -5.670 1.00 94.31 138 PHE A N 1
ATOM 1155 C CA . PHE A 1 138 ? -6.943 -2.443 -4.680 1.00 94.31 138 PHE A CA 1
ATOM 1156 C C . PHE A 1 138 ? -7.782 -3.720 -4.778 1.00 94.31 138 PHE A C 1
ATOM 1158 O O . PHE A 1 138 ? -8.739 -3.802 -5.544 1.00 94.31 138 PHE A O 1
ATOM 1165 N N . TYR A 1 139 ? -7.363 -4.757 -4.056 1.00 92.94 139 TYR A N 1
ATOM 1166 C CA . TYR A 1 139 ? -7.978 -6.080 -4.078 1.00 92.94 139 TYR A CA 1
ATOM 1167 C C . TYR A 1 139 ? -9.175 -6.145 -3.125 1.00 92.94 139 TYR A C 1
ATOM 1169 O O . TYR A 1 139 ? -9.008 -6.210 -1.905 1.00 92.94 139 TYR A O 1
ATOM 1177 N N . LYS A 1 140 ? -10.388 -6.155 -3.696 1.00 91.44 140 LYS A N 1
ATOM 1178 C CA . LYS A 1 140 ? -11.673 -6.189 -2.972 1.00 91.44 140 LYS A CA 1
ATOM 1179 C C . LYS A 1 140 ? -11.818 -5.069 -1.931 1.00 91.44 140 LYS A C 1
ATOM 1181 O O . LYS A 1 140 ? -12.444 -5.258 -0.888 1.00 91.44 140 LYS A O 1
ATOM 1186 N N . VAL A 1 141 ? -11.211 -3.915 -2.202 1.00 93.19 141 VAL A N 1
ATOM 1187 C CA . VAL A 1 141 ? -11.305 -2.698 -1.389 1.00 93.19 141 VAL A CA 1
ATOM 1188 C C . VAL A 1 141 ? -11.430 -1.495 -2.308 1.00 93.19 141 VAL A C 1
ATOM 1190 O O . VAL A 1 141 ? -10.816 -1.455 -3.373 1.00 93.19 141 VAL A O 1
ATOM 1193 N N . GLN A 1 142 ? -12.187 -0.486 -1.885 1.00 93.88 142 GLN A N 1
ATOM 1194 C CA . GLN A 1 142 ? -12.312 0.738 -2.663 1.00 93.88 142 GLN A CA 1
ATOM 1195 C C . GLN A 1 142 ? -11.073 1.625 -2.465 1.00 93.88 142 GLN A C 1
ATOM 1197 O O . GLN A 1 142 ? -10.662 1.854 -1.322 1.00 93.88 142 GLN A O 1
ATOM 1202 N N . PRO A 1 143 ? -10.493 2.207 -3.533 1.00 95.81 143 PRO A N 1
ATOM 1203 C CA . PRO A 1 143 ? -9.374 3.143 -3.404 1.00 95.81 143 PRO A CA 1
ATOM 1204 C C . PRO A 1 143 ? -9.676 4.322 -2.469 1.00 95.81 143 PRO A C 1
ATOM 1206 O O . PRO A 1 143 ? -8.789 4.806 -1.767 1.00 95.81 143 PRO A O 1
ATOM 1209 N N . SER A 1 144 ? -10.935 4.776 -2.422 1.00 96.19 144 SER A N 1
ATOM 1210 C CA . SER A 1 144 ? -11.387 5.834 -1.512 1.00 96.19 144 SER A CA 1
ATOM 1211 C C . SER A 1 144 ? -11.300 5.441 -0.042 1.00 96.19 144 SER A C 1
ATOM 1213 O O . SER A 1 144 ? -11.040 6.313 0.789 1.00 96.19 144 SER A O 1
ATOM 1215 N N . ASP A 1 145 ? -11.505 4.164 0.277 1.00 96.69 145 ASP A N 1
ATOM 1216 C CA . ASP A 1 145 ? -11.455 3.663 1.649 1.00 96.69 145 ASP A CA 1
ATOM 1217 C C . ASP A 1 145 ? -10.009 3.569 2.121 1.00 96.69 145 ASP A C 1
ATOM 1219 O O . ASP A 1 145 ? -9.707 3.985 3.235 1.00 96.69 145 ASP A O 1
ATOM 1223 N N . VAL A 1 146 ? -9.090 3.162 1.238 1.00 97.44 146 VAL A N 1
ATOM 1224 C CA . VAL A 1 146 ? -7.644 3.232 1.506 1.00 97.44 146 VAL A CA 1
ATOM 1225 C C . VAL A 1 146 ? -7.198 4.687 1.681 1.00 97.44 146 VAL A C 1
ATOM 1227 O O . VAL A 1 146 ? -6.538 5.026 2.666 1.00 97.44 146 VAL A O 1
ATOM 1230 N N . ARG A 1 147 ? -7.595 5.575 0.755 1.00 97.62 147 ARG A N 1
ATOM 1231 C CA . ARG A 1 147 ? -7.171 6.987 0.729 1.00 97.62 147 ARG A CA 1
ATOM 1232 C C . ARG A 1 147 ? -7.652 7.787 1.931 1.00 97.62 147 ARG A C 1
ATOM 1234 O O . ARG A 1 147 ? -6.923 8.652 2.414 1.00 97.62 147 ARG A O 1
ATOM 1241 N N . ASN A 1 148 ? -8.879 7.530 2.374 1.00 97.62 148 ASN A N 1
ATOM 1242 C CA . ASN A 1 148 ? -9.518 8.262 3.466 1.00 97.62 148 ASN A CA 1
ATOM 1243 C C . ASN A 1 148 ? -9.592 7.452 4.765 1.00 97.62 148 ASN A C 1
ATOM 1245 O O . ASN A 1 148 ? -10.240 7.902 5.703 1.00 97.62 148 ASN A O 1
ATOM 1249 N N . GLN A 1 149 ? -8.956 6.275 4.800 1.00 97.44 149 GLN A N 1
ATOM 1250 C CA . GLN A 1 149 ? -8.942 5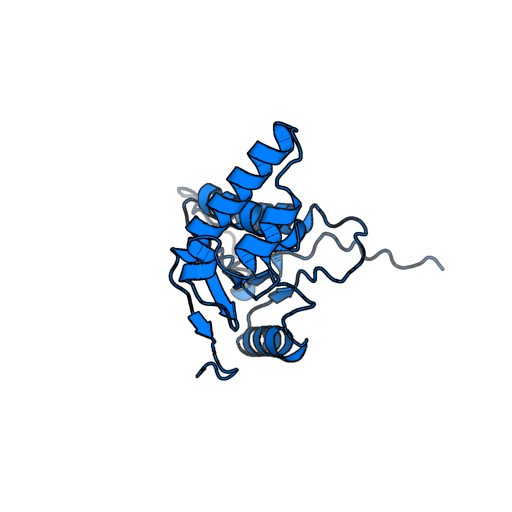.342 5.928 1.00 97.44 149 GLN A CA 1
ATOM 1251 C C . GLN A 1 149 ? -10.350 5.074 6.485 1.00 97.44 149 GLN A C 1
ATOM 1253 O O . GLN A 1 149 ? -10.593 5.285 7.668 1.00 97.44 149 GLN A O 1
ATOM 1258 N N . ARG A 1 150 ? -11.270 4.638 5.613 1.00 96.50 150 ARG A N 1
ATOM 1259 C CA . ARG A 1 150 ? -12.667 4.288 5.943 1.00 96.50 150 ARG A CA 1
ATOM 1260 C C . ARG A 1 150 ? -12.874 2.773 5.981 1.00 96.50 150 ARG A C 1
ATOM 1262 O O . ARG A 1 150 ? -12.040 2.011 5.486 1.00 96.50 150 ARG A O 1
ATOM 1269 N N . GLY A 1 151 ? -13.997 2.333 6.547 1.00 95.94 151 GLY A N 1
ATOM 1270 C CA . GLY A 1 151 ? -14.374 0.919 6.574 1.00 95.94 151 GLY A CA 1
ATOM 1271 C C . GLY A 1 151 ? -13.362 0.090 7.364 1.00 95.94 151 GLY A C 1
ATOM 1272 O O . GLY A 1 151 ? -12.986 0.457 8.473 1.00 95.94 151 GLY A O 1
ATOM 1273 N N . SER A 1 152 ? -12.852 -0.995 6.782 1.00 96.44 152 SER A N 1
ATOM 1274 C CA . SER A 1 152 ? -11.897 -1.870 7.478 1.00 96.44 152 SER A CA 1
ATOM 1275 C C . SER A 1 152 ? -10.572 -1.187 7.842 1.00 96.44 152 SER A C 1
ATOM 1277 O O . SER A 1 152 ? -9.895 -1.614 8.776 1.00 96.44 152 SER A O 1
ATOM 1279 N N . PHE A 1 153 ? -10.195 -0.111 7.142 1.00 96.81 153 PHE A N 1
ATOM 1280 C CA . PHE A 1 153 ? -9.018 0.685 7.491 1.00 96.81 153 PHE A CA 1
ATOM 1281 C C . PHE A 1 153 ? -9.273 1.506 8.759 1.00 96.81 153 PHE A C 1
ATOM 1283 O O . PHE A 1 153 ? -8.409 1.559 9.627 1.00 96.81 153 PHE A O 1
ATOM 1290 N N . GLU A 1 154 ? -10.464 2.088 8.904 1.00 96.12 154 GLU A N 1
ATOM 1291 C CA . GLU A 1 154 ? -10.880 2.798 10.121 1.00 96.12 154 GLU A CA 1
ATOM 1292 C C . GLU A 1 154 ? -10.885 1.855 11.332 1.00 96.12 154 GLU A C 1
ATOM 1294 O O . GLU A 1 154 ? -10.259 2.148 12.350 1.00 96.12 154 GLU A O 1
ATOM 1299 N N . GLU A 1 155 ? -11.488 0.671 11.175 1.00 94.75 155 GLU A N 1
ATOM 1300 C CA . GLU A 1 155 ? -11.513 -0.392 12.192 1.00 94.75 155 GLU A CA 1
ATOM 1301 C C . GLU A 1 155 ? -10.112 -0.873 12.603 1.00 94.75 155 GLU A C 1
ATOM 1303 O O . GLU A 1 155 ? -9.906 -1.327 13.731 1.00 94.75 155 GLU A O 1
ATOM 1308 N N . ALA A 1 156 ? -9.139 -0.824 11.690 1.00 94.31 156 ALA A N 1
ATOM 1309 C CA . ALA A 1 156 ? -7.762 -1.179 12.002 1.00 94.31 156 ALA A CA 1
ATOM 1310 C C . ALA A 1 156 ? -7.085 -0.110 12.870 1.00 94.31 156 ALA A C 1
ATOM 1312 O O . ALA A 1 156 ? -6.393 -0.455 13.829 1.00 94.31 156 ALA A O 1
ATOM 1313 N N . PHE A 1 157 ? -7.299 1.175 12.564 1.00 92.94 157 PHE A N 1
ATOM 1314 C CA . PHE A 1 157 ? -6.687 2.275 13.309 1.00 92.94 157 PHE A CA 1
ATOM 1315 C C . PHE A 1 157 ? -7.330 2.517 14.680 1.00 92.94 157 PHE A C 1
ATOM 1317 O O . PHE A 1 157 ? -6.608 2.879 15.608 1.00 92.94 157 PHE A O 1
ATOM 1324 N N . SER A 1 158 ? -8.630 2.250 14.847 1.00 90.88 158 SER A N 1
ATOM 1325 C CA . SER A 1 158 ? -9.324 2.427 16.135 1.00 90.88 158 SER A CA 1
ATOM 1326 C C . SER A 1 158 ? -8.753 1.563 17.265 1.00 90.88 158 SER A C 1
ATOM 1328 O O . SER A 1 158 ? -8.869 1.905 18.437 1.00 90.88 158 SER A O 1
ATOM 1330 N N . ARG A 1 159 ? -8.039 0.480 16.933 1.00 85.00 159 ARG A N 1
ATOM 1331 C CA . ARG A 1 159 ? -7.327 -0.372 17.905 1.00 85.00 159 ARG A CA 1
ATOM 1332 C C . ARG A 1 159 ? -6.166 0.331 18.608 1.00 85.00 159 ARG A C 1
ATOM 1334 O O . ARG A 1 159 ? -5.697 -0.160 19.630 1.00 85.00 159 ARG A O 1
ATOM 1341 N N . TYR A 1 160 ? -5.686 1.435 18.045 1.00 79.81 160 TYR A N 1
ATOM 1342 C CA . TYR A 1 160 ? -4.595 2.242 18.591 1.00 79.81 160 TYR A CA 1
ATOM 1343 C C . TYR A 1 160 ? -5.101 3.552 19.215 1.00 79.81 160 TYR A C 1
ATOM 1345 O O . TYR A 1 160 ? -4.321 4.295 19.812 1.00 79.81 160 TYR A O 1
ATOM 1353 N N . GLU A 1 161 ? -6.398 3.848 19.089 1.00 72.25 161 GLU A N 1
ATOM 1354 C CA . GLU A 1 161 ? -7.024 5.032 19.672 1.00 72.25 161 GLU A CA 1
ATOM 1355 C C . GLU A 1 161 ? -7.193 4.828 21.188 1.00 72.25 161 GLU A C 1
ATOM 1357 O O . GLU A 1 161 ? -7.722 3.817 21.643 1.00 72.25 161 GLU A O 1
ATOM 1362 N N . GLY A 1 162 ? -6.690 5.775 21.987 1.00 67.19 162 GLY A N 1
ATOM 1363 C CA . GLY A 1 162 ? -6.694 5.705 23.457 1.00 67.19 162 GLY A CA 1
ATOM 1364 C C . GLY A 1 162 ? -5.333 5.417 24.101 1.00 67.19 162 GLY A C 1
ATOM 1365 O O . GLY A 1 162 ? -5.202 5.535 25.317 1.00 67.19 162 GLY A O 1
ATOM 1366 N N . VAL A 1 163 ? -4.303 5.109 23.308 1.00 68.25 163 VAL A N 1
ATOM 1367 C CA . VAL A 1 163 ? -2.920 5.004 23.795 1.00 68.25 163 VAL A CA 1
ATOM 1368 C C . VAL A 1 163 ? -2.244 6.377 23.680 1.00 68.25 163 VAL A C 1
ATOM 1370 O O . VAL A 1 163 ? -2.036 6.903 22.585 1.00 68.25 163 VAL A O 1
ATOM 1373 N N . SER A 1 164 ? -1.941 6.983 24.831 1.00 70.31 164 SER A N 1
ATOM 1374 C CA . SER A 1 164 ? -1.377 8.337 24.962 1.00 70.31 164 SER A CA 1
ATOM 1375 C C . SER A 1 164 ? 0.156 8.331 24.907 1.00 70.31 164 SER A C 1
ATOM 1377 O O . SER A 1 164 ? 0.819 8.852 25.801 1.00 70.31 164 SER A O 1
ATOM 1379 N N . GLU A 1 165 ? 0.717 7.710 23.874 1.00 82.38 165 GLU A N 1
ATOM 1380 C CA . GLU A 1 165 ? 2.160 7.703 23.623 1.00 82.38 165 GLU A CA 1
ATOM 1381 C C . GLU A 1 165 ? 2.465 8.541 22.376 1.00 82.38 165 GLU A C 1
ATOM 1383 O O . GLU A 1 165 ? 1.954 8.251 21.290 1.00 82.38 165 GLU A O 1
ATOM 1388 N N . ASP A 1 166 ? 3.297 9.577 22.523 1.00 81.75 166 ASP A N 1
ATOM 1389 C CA . ASP A 1 166 ? 3.642 10.513 21.439 1.00 81.75 166 ASP A CA 1
ATOM 1390 C C . ASP A 1 166 ? 4.241 9.788 20.222 1.00 81.75 166 ASP A C 1
ATOM 1392 O O . ASP A 1 166 ? 3.854 10.048 19.079 1.00 81.75 166 ASP A O 1
ATOM 1396 N N . ASP A 1 167 ? 5.116 8.808 20.463 1.00 81.38 167 ASP A N 1
ATOM 1397 C CA . ASP A 1 167 ? 5.729 7.984 19.416 1.00 81.38 167 ASP A CA 1
ATOM 1398 C C . ASP A 1 167 ? 4.685 7.186 18.624 1.00 81.38 167 ASP A C 1
ATOM 1400 O O . ASP A 1 167 ? 4.788 7.043 17.401 1.00 81.38 167 ASP A O 1
ATOM 1404 N N . LEU A 1 168 ? 3.638 6.699 19.295 1.00 85.31 168 LEU A N 1
ATOM 1405 C CA . LEU A 1 168 ? 2.553 5.986 18.634 1.00 85.31 168 LEU A CA 1
ATOM 1406 C C . LEU A 1 168 ? 1.700 6.940 17.796 1.00 85.31 168 LEU A C 1
ATOM 1408 O O . LEU A 1 168 ? 1.374 6.606 16.659 1.00 85.31 168 LEU A O 1
ATOM 1412 N N . GLN A 1 169 ? 1.385 8.137 18.299 1.00 87.56 169 GLN A N 1
ATOM 1413 C CA . GLN A 1 169 ? 0.645 9.145 17.528 1.00 87.56 169 GLN A CA 1
ATOM 1414 C C . GLN A 1 169 ? 1.407 9.559 16.264 1.00 87.56 169 GLN A C 1
ATOM 1416 O O . GLN A 1 169 ? 0.833 9.597 15.169 1.00 87.56 169 GLN A O 1
ATOM 1421 N N . MET A 1 170 ? 2.721 9.772 16.384 1.00 89.56 170 MET A N 1
ATOM 1422 C CA . MET A 1 170 ? 3.597 10.033 15.241 1.00 89.56 170 MET A CA 1
ATOM 1423 C C . MET A 1 170 ? 3.595 8.874 14.240 1.00 89.56 170 MET A C 1
ATOM 1425 O O . MET A 1 170 ? 3.523 9.095 13.024 1.00 89.56 170 MET A O 1
ATOM 1429 N N . LYS A 1 171 ? 3.607 7.628 14.728 1.00 91.38 171 LYS A N 1
ATOM 1430 C CA . LYS A 1 171 ? 3.542 6.439 13.874 1.00 91.38 171 LYS A CA 1
ATOM 1431 C C . LYS A 1 171 ? 2.202 6.321 13.141 1.00 91.38 171 LYS A C 1
ATOM 1433 O O . LYS A 1 171 ? 2.189 6.099 11.931 1.00 91.38 171 LYS A O 1
ATOM 1438 N N . LEU A 1 172 ? 1.083 6.543 13.833 1.00 92.94 172 LEU A N 1
ATOM 1439 C CA . LEU A 1 172 ? -0.260 6.521 13.242 1.00 92.94 172 LEU A CA 1
ATOM 1440 C C . LEU A 1 172 ? -0.412 7.594 12.160 1.00 92.94 172 LEU A C 1
ATOM 1442 O O . LEU A 1 172 ? -0.918 7.300 11.075 1.00 92.94 172 LEU A O 1
ATOM 1446 N N . LEU A 1 173 ? 0.069 8.815 12.414 1.00 94.12 173 LEU A N 1
ATOM 1447 C CA . LEU A 1 173 ? 0.074 9.891 11.422 1.00 94.12 173 LEU A CA 1
ATOM 1448 C C . LEU A 1 173 ? 0.896 9.506 10.184 1.00 94.12 173 LEU A C 1
ATOM 1450 O O . LEU A 1 173 ? 0.446 9.695 9.052 1.00 94.12 173 LEU A O 1
ATOM 1454 N N . THR A 1 174 ? 2.074 8.918 10.399 1.00 96.12 174 THR A N 1
ATOM 1455 C CA . THR A 1 174 ? 2.960 8.447 9.326 1.00 96.12 174 THR A CA 1
ATOM 1456 C C . THR A 1 174 ? 2.276 7.379 8.471 1.00 96.12 174 THR A C 1
ATOM 1458 O O . THR A 1 174 ? 2.239 7.498 7.245 1.00 96.12 174 THR A O 1
ATOM 1461 N N . TRP A 1 175 ? 1.650 6.382 9.098 1.00 97.44 175 TRP A N 1
ATOM 1462 C CA . TRP A 1 175 ? 0.911 5.331 8.397 1.00 97.44 175 TRP A CA 1
ATOM 1463 C C . TRP A 1 175 ? -0.301 5.863 7.623 1.00 97.44 175 TRP A C 1
ATOM 1465 O O . TRP A 1 175 ? -0.494 5.496 6.462 1.00 97.44 175 TRP A O 1
ATOM 1475 N N . ARG A 1 176 ? -1.098 6.762 8.219 1.00 97.38 176 ARG A N 1
ATOM 1476 C CA . ARG A 1 176 ? -2.250 7.388 7.543 1.00 97.38 176 ARG A CA 1
ATOM 1477 C C . ARG A 1 176 ? -1.813 8.178 6.308 1.00 97.38 176 ARG A C 1
ATOM 1479 O O . ARG A 1 176 ? -2.406 8.031 5.239 1.00 97.38 176 ARG A O 1
ATOM 1486 N N . ASN A 1 177 ? -0.737 8.956 6.426 1.00 98.12 177 ASN A N 1
ATOM 1487 C CA . ASN A 1 177 ? -0.171 9.694 5.297 1.00 98.12 177 ASN A CA 1
ATOM 1488 C C . ASN A 1 177 ? 0.349 8.758 4.200 1.00 98.12 177 ASN A C 1
ATOM 1490 O O . ASN A 1 177 ? 0.117 9.017 3.020 1.00 98.12 177 ASN A O 1
ATOM 1494 N N . ALA A 1 178 ? 1.005 7.657 4.568 1.00 98.00 178 ALA A N 1
ATOM 1495 C CA . ALA A 1 178 ? 1.501 6.676 3.610 1.00 98.00 178 ALA A CA 1
ATOM 1496 C C . ALA A 1 178 ? 0.357 6.013 2.815 1.00 98.00 178 ALA A C 1
ATOM 1498 O O . ALA A 1 178 ? 0.420 5.947 1.586 1.00 98.00 178 ALA A O 1
ATOM 1499 N N . LEU A 1 179 ? -0.729 5.613 3.488 1.00 98.38 179 LEU A N 1
ATOM 1500 C CA . LEU A 1 179 ? -1.930 5.067 2.839 1.00 98.38 179 LEU A CA 1
ATOM 1501 C C . LEU A 1 179 ? -2.575 6.069 1.880 1.00 98.38 179 LEU A C 1
ATOM 1503 O O . LEU A 1 179 ? -2.862 5.719 0.735 1.00 98.38 179 LEU A O 1
ATOM 1507 N N . ARG A 1 180 ? -2.756 7.323 2.319 1.00 98.25 180 ARG A N 1
ATOM 1508 C CA . ARG A 1 180 ? -3.279 8.397 1.463 1.00 98.25 180 ARG A CA 1
ATOM 1509 C C . ARG A 1 180 ? -2.427 8.565 0.205 1.00 98.25 180 ARG A C 1
ATOM 1511 O O . ARG A 1 180 ? -2.961 8.467 -0.896 1.00 98.25 180 ARG A O 1
ATOM 1518 N N . ARG A 1 181 ? -1.113 8.756 0.372 1.00 96.88 181 ARG A N 1
ATOM 1519 C CA . ARG A 1 181 ? -0.167 8.990 -0.732 1.00 96.88 181 ARG A CA 1
ATOM 1520 C C . ARG A 1 181 ? -0.151 7.838 -1.729 1.00 96.88 181 ARG A C 1
ATOM 1522 O O . ARG A 1 181 ? -0.179 8.073 -2.932 1.00 96.88 181 ARG A O 1
ATOM 1529 N N . ALA A 1 182 ? -0.108 6.596 -1.251 1.00 96.81 182 ALA A N 1
ATOM 1530 C CA . ALA A 1 182 ? -0.125 5.439 -2.139 1.00 96.81 182 ALA A CA 1
ATOM 1531 C C . ALA A 1 182 ? -1.463 5.300 -2.875 1.00 96.81 182 ALA A C 1
ATOM 1533 O O . ALA A 1 182 ? -1.463 5.014 -4.066 1.00 96.81 182 ALA A O 1
ATOM 1534 N N . ALA A 1 183 ? -2.594 5.574 -2.218 1.00 96.06 183 ALA A N 1
ATOM 1535 C CA . ALA A 1 183 ? -3.915 5.527 -2.847 1.00 96.06 183 ALA A CA 1
ATOM 1536 C C . ALA A 1 183 ? -4.199 6.698 -3.815 1.00 96.06 183 ALA A C 1
ATOM 1538 O O . ALA A 1 183 ? -5.228 6.706 -4.495 1.00 96.06 183 ALA A O 1
ATOM 1539 N N . GLU A 1 184 ? -3.334 7.710 -3.870 1.00 95.25 184 GLU A N 1
ATOM 1540 C CA . GLU A 1 184 ? -3.355 8.781 -4.879 1.00 95.25 184 GLU A CA 1
ATOM 1541 C C . GLU A 1 184 ? -2.585 8.407 -6.155 1.00 95.25 184 GLU A C 1
ATOM 1543 O O . GLU A 1 184 ? -2.758 9.055 -7.187 1.00 95.25 184 GLU A O 1
ATOM 1548 N N . LEU A 1 185 ? -1.768 7.350 -6.118 1.00 93.38 185 LEU A N 1
ATOM 1549 C CA . LEU A 1 185 ? -1.072 6.850 -7.301 1.00 93.38 185 LEU A CA 1
ATOM 1550 C C . LEU A 1 185 ? -2.039 6.134 -8.250 1.00 93.38 185 LEU A C 1
ATOM 1552 O O . LEU A 1 185 ? -3.076 5.606 -7.846 1.00 93.38 185 LEU A O 1
ATOM 1556 N N . THR A 1 186 ? -1.676 6.092 -9.534 1.00 90.25 186 THR A N 1
ATOM 1557 C CA . THR A 1 186 ? -2.413 5.301 -10.529 1.00 90.25 186 THR A CA 1
ATOM 1558 C C . THR A 1 186 ? -2.290 3.819 -10.193 1.00 90.25 186 THR A C 1
ATOM 1560 O O . THR A 1 186 ? -1.179 3.309 -10.068 1.00 90.25 186 THR A O 1
ATOM 1563 N N . GLY A 1 187 ? -3.426 3.138 -10.063 1.00 90.62 187 GLY A N 1
ATOM 1564 C CA . GLY A 1 187 ? -3.490 1.731 -9.687 1.00 90.62 187 GLY A CA 1
ATOM 1565 C C . GLY A 1 187 ? -4.716 1.021 -10.235 1.00 90.62 187 GLY A C 1
ATOM 1566 O O . GLY A 1 187 ? -5.527 1.618 -10.945 1.00 90.62 187 GLY A O 1
ATOM 1567 N N . TRP A 1 188 ? -4.857 -0.255 -9.880 1.00 91.69 188 TRP A N 1
ATOM 1568 C CA . TRP A 1 188 ? -5.895 -1.131 -10.429 1.00 91.69 188 TRP A CA 1
ATOM 1569 C C . TRP A 1 188 ? -6.892 -1.576 -9.357 1.00 91.69 188 TRP A C 1
ATOM 1571 O O . TRP A 1 188 ? -6.509 -2.332 -8.460 1.00 91.69 188 TRP A O 1
ATOM 1581 N N . PRO A 1 189 ? -8.162 -1.140 -9.425 1.00 90.00 189 PRO A N 1
ATOM 1582 C CA . PRO A 1 189 ? -9.222 -1.703 -8.600 1.00 90.00 189 PRO A CA 1
ATOM 1583 C C . PRO A 1 189 ? -9.619 -3.094 -9.101 1.00 90.00 189 PRO A C 1
ATOM 1585 O O . PRO A 1 189 ? -9.849 -3.289 -10.294 1.00 90.00 189 PRO A O 1
ATOM 1588 N N . LEU A 1 190 ? -9.697 -4.061 -8.187 1.00 86.25 190 LEU A N 1
ATOM 1589 C CA . LEU A 1 190 ? -10.035 -5.457 -8.461 1.00 86.25 190 LEU A CA 1
ATOM 1590 C C . LEU A 1 190 ? -11.172 -5.904 -7.539 1.00 86.25 190 LEU A C 1
ATOM 1592 O O . LEU A 1 190 ? -10.939 -6.524 -6.501 1.00 86.25 190 LEU A O 1
ATOM 1596 N N . ASP A 1 191 ? -12.409 -5.613 -7.936 1.00 70.19 191 ASP A N 1
ATOM 1597 C CA . ASP A 1 191 ? -13.574 -5.884 -7.088 1.00 70.19 191 ASP A CA 1
ATOM 1598 C C . ASP A 1 191 ? -14.085 -7.336 -7.185 1.00 70.19 191 ASP A C 1
ATOM 1600 O O . ASP A 1 191 ? -14.644 -7.834 -6.214 1.00 70.19 191 ASP A O 1
ATOM 1604 N N . ASN A 1 192 ? -13.816 -8.079 -8.275 1.00 53.75 192 ASN A N 1
ATOM 1605 C CA . ASN A 1 192 ? -14.477 -9.377 -8.536 1.00 53.75 192 ASN A CA 1
ATOM 1606 C C . ASN A 1 192 ? -13.570 -10.534 -9.017 1.00 53.75 192 ASN A C 1
ATOM 1608 O O . ASN A 1 192 ? -14.037 -11.460 -9.675 1.00 53.75 192 ASN A O 1
ATOM 1612 N N . GLY A 1 193 ? -12.272 -10.526 -8.698 1.00 47.69 193 GLY A N 1
ATOM 1613 C CA . GLY A 1 193 ? -11.389 -11.682 -8.952 1.00 47.69 193 GLY A CA 1
ATOM 1614 C C . GLY A 1 193 ? -10.992 -11.932 -10.415 1.00 47.69 193 GLY A C 1
ATOM 1615 O O . GLY A 1 193 ? -10.188 -12.824 -10.669 1.00 47.69 193 GLY A O 1
ATOM 1616 N N . TYR A 1 194 ? -11.465 -11.118 -11.359 1.00 43.78 194 TYR A N 1
ATOM 1617 C CA . TYR A 1 194 ? -10.950 -11.074 -12.724 1.00 43.78 194 TYR A CA 1
ATOM 1618 C C . TYR A 1 194 ? -10.299 -9.719 -12.957 1.00 43.78 194 TYR A C 1
ATOM 1620 O O . TYR A 1 194 ? -10.972 -8.703 -13.112 1.00 43.78 194 TYR A O 1
ATOM 1628 N N . ALA A 1 195 ? -8.972 -9.712 -12.962 1.00 44.97 195 ALA A N 1
ATOM 1629 C CA . ALA A 1 195 ? -8.249 -8.695 -13.693 1.00 44.97 195 ALA A CA 1
ATOM 1630 C C . ALA A 1 195 ? -8.199 -9.166 -15.152 1.00 44.97 195 ALA A C 1
ATOM 1632 O O . ALA A 1 195 ? -7.739 -10.277 -15.410 1.00 44.97 195 ALA A O 1
ATOM 1633 N N . TYR A 1 196 ? -8.707 -8.371 -16.094 1.00 35.62 196 TYR A N 1
ATOM 1634 C CA . TYR A 1 196 ? -8.457 -8.622 -17.512 1.00 35.62 196 TYR A CA 1
ATOM 1635 C C . TYR A 1 196 ? -6.981 -8.295 -17.785 1.00 35.62 196 TYR A C 1
ATOM 1637 O O . TYR A 1 196 ? -6.628 -7.126 -17.940 1.00 35.62 196 TYR A O 1
ATOM 1645 N N . PHE A 1 197 ? -6.129 -9.321 -17.790 1.00 43.47 197 PHE A N 1
ATOM 1646 C CA . PHE A 1 197 ? -4.742 -9.277 -18.258 1.00 43.47 197 PHE A CA 1
ATOM 1647 C C . PHE A 1 197 ? -4.460 -10.463 -19.176 1.00 43.47 197 PHE A C 1
ATOM 1649 O O . PHE A 1 197 ? -5.029 -11.547 -18.916 1.00 43.47 197 PHE A O 1
#

pLDDT: mean 74.82, std 20.14, range [27.22, 98.38]